Protein AF-A0A8H4K4C0-F1 (afdb_monomer)

Structure (mmCIF, N/CA/C/O backbone):
data_AF-A0A8H4K4C0-F1
#
_entry.id   AF-A0A8H4K4C0-F1
#
loop_
_atom_site.group_PDB
_atom_site.id
_atom_site.type_symbol
_atom_site.label_atom_id
_atom_site.label_alt_id
_atom_site.label_comp_id
_atom_site.label_asym_id
_atom_site.label_entity_id
_atom_site.label_seq_id
_atom_site.pdbx_PDB_ins_code
_atom_site.Cartn_x
_atom_site.Cartn_y
_atom_site.Cartn_z
_atom_site.occupancy
_atom_site.B_iso_or_equiv
_atom_site.auth_seq_id
_atom_site.auth_comp_id
_atom_site.auth_asym_id
_atom_site.auth_atom_id
_atom_site.pdbx_PDB_model_num
ATOM 1 N N . MET A 1 1 ? -7.171 25.932 26.095 1.00 30.19 1 MET A N 1
ATOM 2 C CA . MET A 1 1 ? -8.164 26.947 25.683 1.00 30.19 1 MET A CA 1
ATOM 3 C C . MET A 1 1 ? -9.144 26.246 24.760 1.00 30.19 1 MET A C 1
ATOM 5 O O . MET A 1 1 ? -8.648 25.592 23.853 1.00 30.19 1 MET A O 1
ATOM 9 N N . PRO A 1 2 ? -10.456 26.256 25.045 1.00 42.03 2 PRO A N 1
ATOM 10 C CA . PRO A 1 2 ? -11.453 25.575 24.226 1.00 42.03 2 PRO A CA 1
ATOM 11 C C . PRO A 1 2 ? -12.003 26.511 23.143 1.00 42.03 2 PRO A C 1
ATOM 13 O O . PRO A 1 2 ? -12.057 27.720 23.369 1.00 42.03 2 PRO A O 1
ATOM 16 N N . ASP A 1 3 ? -12.435 25.904 22.034 1.00 48.12 3 ASP A N 1
ATOM 17 C CA . ASP A 1 3 ? -13.086 26.512 20.863 1.00 48.12 3 ASP A CA 1
ATOM 18 C C . ASP A 1 3 ? -12.090 27.420 20.107 1.00 48.12 3 ASP A C 1
ATOM 20 O O . ASP A 1 3 ? -11.328 28.152 20.720 1.00 48.12 3 ASP A O 1
ATOM 24 N N . TRP A 1 4 ? -11.831 27.315 18.804 1.00 42.81 4 TRP A N 1
ATOM 25 C CA . TRP A 1 4 ? -12.721 27.481 17.664 1.00 42.81 4 TRP A CA 1
ATOM 26 C C . TRP A 1 4 ? -12.111 26.711 16.482 1.00 42.81 4 TRP A C 1
ATOM 28 O O . TRP A 1 4 ? -11.048 27.085 15.989 1.00 42.81 4 TRP A O 1
ATOM 38 N N . ILE A 1 5 ? -12.761 25.634 16.042 1.00 46.00 5 ILE A N 1
ATOM 39 C CA . ILE A 1 5 ? -12.537 25.071 14.706 1.00 46.00 5 ILE A CA 1
ATOM 40 C C . ILE A 1 5 ? -13.637 25.673 13.832 1.00 46.00 5 ILE A C 1
ATOM 42 O O . ILE A 1 5 ? -14.762 25.169 13.807 1.00 46.00 5 ILE A O 1
ATOM 46 N N . ASP A 1 6 ? -13.340 26.788 13.167 1.00 47.62 6 ASP A N 1
ATOM 47 C CA . ASP A 1 6 ? -14.294 27.413 12.252 1.00 47.62 6 ASP A CA 1
ATOM 48 C C . ASP A 1 6 ? -14.288 26.666 10.910 1.00 47.62 6 ASP A C 1
ATOM 50 O O . ASP A 1 6 ? -13.235 26.431 10.321 1.00 47.62 6 ASP A O 1
ATOM 54 N N . ASN A 1 7 ? -15.477 26.321 10.405 1.00 49.06 7 ASN A N 1
ATOM 55 C CA . ASN A 1 7 ? -15.706 25.661 9.110 1.00 49.06 7 ASN A CA 1
ATOM 56 C C . ASN A 1 7 ? -15.170 24.222 8.967 1.00 49.06 7 ASN A C 1
ATOM 58 O O . ASN A 1 7 ? -14.475 23.902 8.002 1.00 49.06 7 ASN A O 1
ATOM 62 N N . VAL A 1 8 ? -15.576 23.306 9.854 1.00 50.19 8 VAL A N 1
ATOM 63 C CA . VAL A 1 8 ? -15.616 21.885 9.464 1.00 50.19 8 VAL A CA 1
ATOM 64 C C . VAL A 1 8 ? -16.777 21.700 8.493 1.00 50.19 8 VAL A C 1
ATOM 66 O O . VAL A 1 8 ? -17.926 21.938 8.868 1.00 50.19 8 VAL A O 1
ATOM 69 N N . ASP A 1 9 ? -16.491 21.307 7.25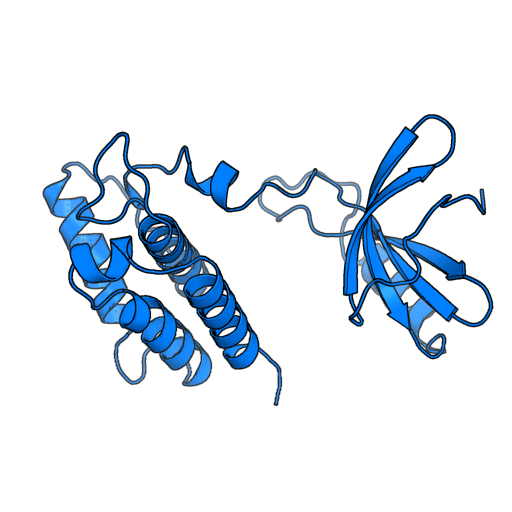1 1.00 48.94 9 ASP A N 1
ATOM 70 C CA . ASP A 1 9 ? -17.526 21.016 6.258 1.00 48.94 9 ASP A CA 1
ATOM 71 C C . ASP A 1 9 ? -18.458 19.922 6.813 1.00 48.94 9 ASP A C 1
ATOM 73 O O . ASP A 1 9 ? -18.053 18.790 7.082 1.00 48.94 9 ASP A O 1
ATOM 77 N N . SER A 1 10 ? -19.714 20.275 7.079 1.00 46.44 10 SER A N 1
ATOM 78 C CA . SER A 1 10 ? -20.674 19.408 7.775 1.00 46.44 10 SER A CA 1
ATOM 79 C C . SER A 1 10 ? -21.168 18.240 6.910 1.00 46.44 10 SER A C 1
ATOM 81 O O . SER A 1 10 ? -21.871 17.358 7.413 1.00 46.44 10 SER A O 1
ATOM 83 N N . ASN A 1 11 ? -20.759 18.213 5.636 1.00 44.94 11 ASN A N 1
ATOM 84 C CA . ASN A 1 11 ? -21.115 17.218 4.625 1.00 44.94 11 ASN A CA 1
ATOM 85 C C . ASN A 1 11 ? -20.047 16.136 4.391 1.00 44.94 11 ASN A C 1
ATOM 87 O O . ASN A 1 11 ? -20.128 15.398 3.411 1.00 44.94 11 ASN A O 1
ATOM 91 N N . LEU A 1 12 ? -19.043 16.020 5.261 1.00 49.06 12 LEU A N 1
ATOM 92 C CA . LEU A 1 12 ? -18.005 14.997 5.123 1.00 49.06 12 LEU A CA 1
ATOM 93 C C . LEU A 1 12 ? -18.587 13.596 5.380 1.00 49.06 12 LEU A C 1
ATOM 95 O O . LEU A 1 12 ? -18.878 13.220 6.516 1.00 49.06 12 LEU A O 1
ATOM 99 N N . GLU A 1 13 ? -18.790 12.829 4.307 1.00 42.34 13 GLU A N 1
ATOM 100 C CA . GLU A 1 13 ? -19.246 11.439 4.364 1.00 42.34 13 GLU A CA 1
ATOM 101 C C . GLU A 1 13 ? -18.132 10.524 4.910 1.00 42.34 13 GLU A C 1
ATOM 103 O O . GLU A 1 13 ? -17.083 10.365 4.288 1.00 42.34 13 GLU A O 1
ATOM 108 N N . GLY A 1 14 ? -18.372 9.890 6.064 1.00 51.03 14 GLY A N 1
ATOM 109 C CA . GLY A 1 14 ? -17.494 8.867 6.652 1.00 51.03 14 GLY A CA 1
ATOM 110 C C . GLY A 1 14 ? -17.158 9.106 8.133 1.00 51.03 14 GLY A C 1
ATOM 111 O O . GLY A 1 14 ? -17.283 10.226 8.626 1.00 51.03 14 GLY A O 1
ATOM 112 N N . PRO A 1 15 ? -16.738 8.065 8.881 1.00 59.59 15 PRO A N 1
ATOM 113 C CA . PRO A 1 15 ? -16.412 8.194 10.302 1.00 59.59 15 PRO A CA 1
ATOM 114 C C . PRO A 1 15 ? -15.098 8.946 10.553 1.00 59.59 15 PRO A C 1
ATOM 116 O O . PRO A 1 15 ? -14.900 9.430 11.658 1.00 59.59 15 PRO A O 1
ATOM 119 N N . ARG A 1 16 ? -14.206 9.052 9.556 1.00 66.44 16 ARG A N 1
ATOM 120 C CA . ARG A 1 16 ? -12.871 9.659 9.668 1.00 66.44 16 ARG A CA 1
ATOM 121 C C . ARG A 1 16 ? -12.560 10.535 8.459 1.00 66.44 16 ARG A C 1
ATOM 123 O O . ARG A 1 16 ? -12.811 10.111 7.334 1.00 66.44 16 ARG A O 1
ATOM 130 N N . TYR A 1 17 ? -11.967 11.706 8.673 1.00 68.50 17 TYR A N 1
ATOM 131 C CA . TYR A 1 17 ? -11.580 12.623 7.600 1.00 68.50 17 TYR A CA 1
ATOM 132 C C . TYR A 1 17 ? -10.348 13.460 7.957 1.00 68.50 17 TYR A C 1
ATOM 134 O O . TYR A 1 17 ? -10.201 13.897 9.096 1.00 68.50 17 TYR A O 1
ATOM 142 N N . ILE A 1 18 ? -9.470 13.694 6.977 1.00 70.19 18 ILE A N 1
ATOM 143 C CA . ILE A 1 18 ? -8.282 14.547 7.110 1.00 70.19 18 ILE A CA 1
ATOM 144 C C . ILE A 1 18 ? -8.624 15.941 6.605 1.00 70.19 18 ILE A C 1
ATOM 146 O O . ILE A 1 18 ? -9.065 16.080 5.468 1.00 70.19 18 ILE A O 1
ATOM 150 N N . ALA A 1 19 ? -8.353 16.974 7.397 1.00 66.81 19 ALA A N 1
ATOM 151 C CA . ALA A 1 19 ? -8.490 18.343 6.920 1.00 66.81 19 ALA A CA 1
ATOM 152 C C . ALA A 1 19 ? -7.589 19.336 7.622 1.00 66.81 19 ALA A C 1
ATOM 154 O O . ALA A 1 19 ? -6.939 19.036 8.624 1.00 66.81 19 ALA A O 1
ATOM 155 N N . THR A 1 20 ? -7.617 20.543 7.067 1.00 69.50 20 THR A N 1
ATOM 156 C CA . THR A 1 20 ? -7.007 21.729 7.636 1.00 69.50 20 THR A CA 1
ATOM 157 C C . THR A 1 20 ? -8.092 22.668 8.136 1.00 69.50 20 THR A C 1
ATOM 159 O O . THR A 1 20 ? -9.011 23.010 7.394 1.00 69.50 20 THR A O 1
ATOM 162 N N . TRP A 1 21 ? -7.960 23.112 9.378 1.00 69.44 21 TRP A N 1
ATOM 163 C CA . TRP A 1 21 ? -8.895 24.014 10.030 1.00 69.44 21 TRP A CA 1
ATOM 164 C C . TRP A 1 21 ? -8.163 25.232 10.590 1.00 69.44 21 TRP A C 1
ATOM 166 O O . TRP A 1 21 ? -7.045 25.096 11.098 1.00 69.44 21 TRP A O 1
ATOM 176 N N . PRO A 1 22 ? -8.763 26.426 10.531 1.00 61.44 22 PRO A N 1
ATOM 177 C CA . PRO A 1 22 ? -8.264 27.574 11.268 1.00 61.44 22 PRO A CA 1
ATOM 178 C C . PRO A 1 22 ? -8.476 27.370 12.777 1.00 61.44 22 PRO A C 1
ATOM 180 O O . PRO A 1 22 ? -9.528 26.911 13.211 1.00 61.44 22 PRO A O 1
ATOM 183 N N . SER A 1 23 ? -7.467 27.726 13.567 1.00 59.69 23 SER A N 1
ATOM 184 C CA . SER A 1 23 ? -7.485 27.782 15.029 1.00 59.69 23 SER A CA 1
ATOM 185 C C . SER A 1 23 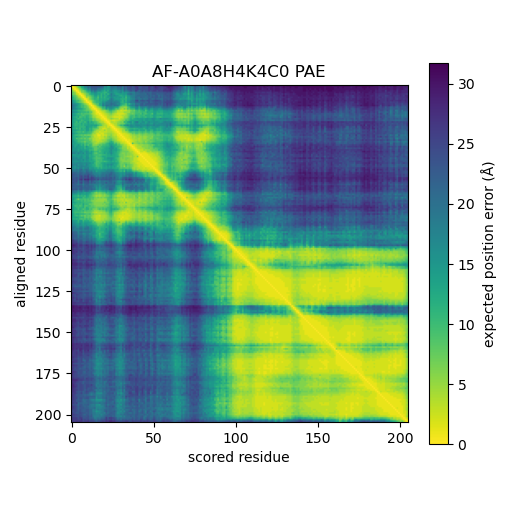? -6.776 29.068 15.464 1.00 59.69 23 SER A C 1
ATOM 187 O O . SER A 1 23 ? -5.546 29.116 15.586 1.00 59.69 23 SER A O 1
ATOM 189 N N . GLY A 1 24 ? -7.548 30.136 15.679 1.00 67.38 24 GLY A N 1
ATOM 190 C CA . GLY A 1 24 ? -7.008 31.482 15.898 1.00 67.38 24 GLY A CA 1
ATOM 191 C C . GLY A 1 24 ? -6.274 32.004 14.654 1.00 67.38 24 GLY A C 1
ATOM 192 O O . GLY A 1 24 ? -6.802 31.931 13.551 1.00 67.38 24 GLY A O 1
ATOM 193 N N . GLU A 1 25 ? -5.046 32.507 14.816 1.00 60.62 25 GLU A N 1
ATOM 194 C CA . GLU A 1 25 ? -4.200 32.971 13.696 1.00 60.62 25 GLU A CA 1
ATOM 195 C C . GLU A 1 25 ? -3.493 31.835 12.931 1.00 60.62 25 GLU A C 1
ATOM 197 O O . GLU A 1 25 ? -2.806 32.084 11.942 1.00 60.62 25 GLU A O 1
ATOM 202 N N . HIS A 1 26 ? -3.638 30.584 13.377 1.00 56.53 26 HIS A N 1
ATOM 203 C CA . HIS A 1 26 ? -2.920 29.442 12.816 1.00 56.53 26 HIS A CA 1
ATOM 204 C C . HIS A 1 26 ? -3.861 28.517 12.052 1.00 56.53 26 HIS A C 1
ATOM 206 O O . HIS A 1 26 ? -5.036 28.382 12.382 1.00 56.53 26 HIS A O 1
ATOM 212 N N . THR A 1 27 ? -3.329 27.831 11.045 1.00 63.16 27 THR A N 1
ATOM 213 C CA . THR A 1 27 ? -3.998 26.701 10.393 1.00 63.16 27 THR A CA 1
ATOM 214 C C . THR A 1 27 ? -3.429 25.398 10.933 1.00 63.16 27 THR A C 1
ATOM 216 O O . THR A 1 27 ? -2.218 25.226 11.066 1.00 63.16 27 THR A O 1
ATOM 219 N N . PHE A 1 28 ? -4.322 24.480 11.269 1.00 64.69 28 PHE A N 1
ATOM 220 C CA . PHE A 1 28 ? -4.016 23.179 11.832 1.00 64.69 28 PHE A CA 1
ATOM 221 C C . PHE A 1 28 ? -4.473 22.100 10.864 1.00 64.69 28 PHE A C 1
ATOM 223 O O . PHE A 1 28 ? -5.641 22.091 10.495 1.00 64.69 28 PHE A O 1
ATOM 230 N N . SER A 1 29 ? -3.595 21.168 10.500 1.00 68.56 29 SER A N 1
ATOM 231 C CA . SER A 1 29 ? -3.991 19.952 9.785 1.00 68.56 29 SER A CA 1
ATOM 232 C C . SER A 1 29 ? -4.116 18.791 10.766 1.00 68.56 29 SER A C 1
ATOM 234 O O . SER A 1 29 ? -3.264 18.625 11.643 1.00 68.56 29 SER A O 1
ATOM 236 N N . GLY A 1 30 ? -5.145 17.966 10.601 1.00 73.44 30 GLY A N 1
ATOM 237 C CA . GLY A 1 30 ? -5.388 16.816 11.466 1.00 73.44 30 GLY A CA 1
ATOM 238 C C . GLY A 1 30 ? -6.409 15.833 10.913 1.00 73.44 30 GLY A C 1
ATOM 239 O O . GLY A 1 30 ? -7.031 16.075 9.878 1.00 73.44 30 GLY A O 1
ATOM 240 N N . LEU A 1 31 ? -6.585 14.724 11.629 1.00 77.12 31 LEU A N 1
ATOM 241 C CA . LEU A 1 31 ? -7.655 13.759 11.393 1.00 77.12 31 LEU A CA 1
ATOM 242 C C . LEU A 1 31 ? -8.799 14.038 12.374 1.00 77.12 31 LEU A C 1
ATOM 244 O O . LEU A 1 31 ? -8.569 14.135 13.577 1.00 77.12 31 LEU A O 1
ATOM 248 N N . ILE A 1 32 ? -10.025 14.134 11.870 1.00 75.25 32 ILE A N 1
ATOM 249 C CA . ILE A 1 32 ? -11.249 14.143 12.671 1.00 75.25 32 ILE A CA 1
ATOM 250 C C . ILE A 1 32 ? -11.922 12.780 12.559 1.00 75.25 32 ILE A C 1
ATOM 252 O O . ILE A 1 32 ? -12.179 12.309 11.454 1.00 75.25 32 ILE A O 1
ATOM 256 N N . GLU A 1 33 ? -12.239 12.174 13.700 1.00 77.00 33 GLU A N 1
ATOM 257 C CA . GLU A 1 33 ? -13.058 10.967 13.800 1.00 77.00 33 GLU A CA 1
ATOM 258 C C . GLU A 1 33 ? -14.372 11.277 14.521 1.00 77.00 33 GLU A C 1
ATOM 260 O O . GLU A 1 33 ? -14.381 11.607 15.707 1.00 77.00 33 GLU A O 1
ATOM 265 N N . TRP A 1 34 ? -15.492 11.187 13.805 1.00 77.94 34 TRP A N 1
ATOM 266 C CA . TRP A 1 34 ? -16.820 11.441 14.356 1.00 77.94 34 TRP A CA 1
ATOM 267 C C . TRP A 1 34 ? -17.313 10.254 15.178 1.00 77.94 34 TRP A C 1
ATOM 269 O O . TRP A 1 34 ? -17.281 9.107 14.738 1.00 77.94 34 TRP A O 1
ATOM 279 N N . MET A 1 35 ? -17.859 10.550 16.352 1.00 69.69 35 MET A N 1
ATOM 280 C CA . MET A 1 35 ? -18.411 9.576 17.282 1.00 69.69 35 MET A CA 1
ATOM 281 C C . MET A 1 35 ? -19.897 9.831 17.539 1.00 69.69 35 MET A C 1
ATOM 283 O O . MET A 1 35 ? -20.362 10.972 17.597 1.00 69.69 35 MET A O 1
ATOM 287 N N . THR A 1 36 ? -20.644 8.748 17.757 1.00 69.88 36 THR A N 1
ATOM 288 C CA . THR A 1 36 ? -22.062 8.800 18.148 1.00 69.88 36 THR A CA 1
ATOM 289 C C . THR A 1 36 ? -22.253 9.076 19.640 1.00 69.88 36 THR A C 1
ATOM 291 O O . THR A 1 36 ? -23.258 9.667 20.024 1.00 69.88 36 THR A O 1
ATOM 294 N N . ALA A 1 37 ? -21.296 8.669 20.478 1.00 71.44 37 ALA A N 1
ATOM 295 C CA . ALA A 1 37 ? -21.277 8.905 21.918 1.00 71.44 37 ALA A CA 1
ATOM 296 C C . ALA A 1 37 ? -19.833 8.894 22.442 1.00 71.44 37 ALA A C 1
ATOM 298 O O . ALA A 1 37 ? -18.961 8.246 21.863 1.00 71.44 37 ALA A O 1
ATOM 299 N N . ARG A 1 38 ? -19.578 9.591 23.554 1.00 70.69 38 ARG A N 1
ATOM 300 C CA . ARG A 1 38 ? -18.275 9.562 24.232 1.00 70.69 38 ARG A CA 1
ATOM 301 C C . ARG A 1 38 ? -18.149 8.256 25.028 1.00 70.69 38 ARG A C 1
ATOM 303 O O . ARG A 1 38 ? -18.975 8.043 25.915 1.00 70.69 38 ARG A O 1
ATOM 310 N N . PRO A 1 39 ? -17.146 7.399 24.770 1.00 69.56 39 PRO A N 1
ATOM 311 C CA . PRO A 1 39 ? -16.965 6.190 25.564 1.00 69.56 39 PRO A CA 1
ATOM 312 C C . PRO A 1 39 ? -16.509 6.547 26.984 1.00 69.56 39 PRO A C 1
ATOM 314 O O . PRO A 1 39 ? -15.573 7.328 27.159 1.00 69.56 39 PRO A O 1
ATOM 317 N N . GLU A 1 40 ? -17.146 5.959 27.997 1.00 73.44 40 GLU A N 1
ATOM 318 C CA . GLU A 1 40 ? -16.874 6.248 29.417 1.00 73.44 40 GLU A CA 1
ATOM 319 C C . GLU A 1 40 ? -15.428 5.925 29.828 1.00 73.44 40 GLU A C 1
ATOM 321 O O . GLU A 1 40 ? -14.856 6.584 30.694 1.00 73.44 40 GLU A O 1
ATOM 326 N N . THR A 1 41 ? -14.806 4.944 29.172 1.00 71.94 41 THR A N 1
ATOM 327 C CA . THR A 1 41 ? -13.429 4.502 29.439 1.00 71.94 41 THR A CA 1
ATOM 328 C C . THR A 1 41 ? -12.376 5.243 28.619 1.00 71.94 41 THR A C 1
ATOM 330 O O . THR A 1 41 ? -11.180 5.068 28.859 1.00 71.94 41 THR A O 1
ATOM 333 N N . LEU A 1 42 ? -12.781 6.079 27.656 1.00 69.56 42 LEU A N 1
ATOM 334 C CA . LEU A 1 42 ? -11.852 6.639 26.678 1.00 69.56 42 LEU A CA 1
ATOM 335 C C . LEU A 1 42 ? -10.815 7.561 27.323 1.00 69.56 42 LEU A C 1
ATOM 337 O O . LEU A 1 42 ? -9.651 7.494 26.957 1.00 69.56 42 LEU A O 1
ATOM 341 N N . GLU A 1 43 ? -11.194 8.347 28.331 1.00 69.19 43 GLU A N 1
ATOM 342 C CA . GLU A 1 43 ? -10.252 9.201 29.074 1.00 69.19 43 GLU A CA 1
ATOM 343 C C . GLU A 1 43 ? -9.142 8.398 29.759 1.00 69.19 43 GLU A C 1
ATOM 345 O O . GLU A 1 43 ? -7.979 8.793 29.744 1.00 69.19 43 GLU A O 1
ATOM 350 N N . GLN A 1 44 ? -9.484 7.237 30.321 1.00 70.06 44 GLN A N 1
ATOM 351 C CA . GLN A 1 44 ? -8.516 6.361 30.983 1.00 70.06 44 GLN A CA 1
ATOM 352 C C . GLN A 1 44 ? -7.580 5.714 29.959 1.00 70.06 44 GLN A C 1
ATOM 354 O O . GLN A 1 44 ? -6.371 5.645 30.179 1.00 70.06 44 GLN A O 1
ATOM 359 N N . CYS A 1 45 ? -8.121 5.294 28.811 1.00 63.94 45 CYS A N 1
ATOM 360 C CA . CYS A 1 45 ? -7.320 4.796 27.697 1.00 63.94 45 CYS A CA 1
ATOM 361 C C . CYS A 1 45 ? -6.393 5.884 27.138 1.00 63.94 45 CYS A C 1
ATOM 363 O O . CYS A 1 45 ? -5.217 5.616 26.923 1.00 63.94 45 CYS A O 1
ATOM 365 N N . LEU A 1 46 ? -6.882 7.113 26.950 1.00 66.06 46 LEU A N 1
ATOM 366 C CA . LEU A 1 46 ? -6.096 8.239 26.440 1.00 66.06 46 LEU A CA 1
ATOM 367 C C . LEU A 1 46 ? -4.987 8.656 27.408 1.00 66.06 46 LEU A C 1
ATOM 369 O O . LEU A 1 46 ? -3.873 8.921 26.964 1.00 66.06 46 LEU A O 1
ATOM 373 N N . ALA A 1 47 ? -5.256 8.669 28.716 1.00 66.75 47 ALA A N 1
ATOM 374 C CA . ALA A 1 47 ? -4.234 8.916 29.730 1.00 66.75 47 ALA A CA 1
ATOM 375 C C . ALA A 1 47 ? -3.128 7.850 29.677 1.00 66.75 47 ALA A C 1
ATOM 377 O O . ALA A 1 47 ? -1.950 8.194 29.628 1.00 66.75 47 ALA A O 1
ATOM 378 N N . ALA A 1 48 ? -3.503 6.570 29.582 1.00 66.38 48 ALA A N 1
ATOM 379 C CA . ALA A 1 48 ? -2.547 5.471 29.450 1.00 66.38 48 ALA A CA 1
ATOM 380 C C . ALA A 1 48 ? -1.761 5.520 28.127 1.00 66.38 48 ALA A C 1
ATOM 382 O O . ALA A 1 48 ? -0.586 5.164 28.095 1.00 66.38 48 ALA A O 1
ATOM 383 N N . VAL A 1 49 ? -2.389 5.956 27.031 1.00 62.09 49 VAL A N 1
ATOM 384 C CA . VAL A 1 49 ? -1.723 6.140 25.733 1.00 62.09 49 VAL A CA 1
ATOM 385 C C . VAL A 1 49 ? -0.728 7.298 25.797 1.00 62.09 49 VAL A C 1
ATOM 387 O O . VAL A 1 49 ? 0.403 7.121 25.364 1.00 62.09 49 VAL A O 1
ATOM 390 N N . ARG A 1 50 ? -1.100 8.442 26.385 1.00 61.22 50 ARG A N 1
ATOM 391 C CA . ARG A 1 50 ? -0.206 9.602 26.569 1.00 61.22 50 ARG A CA 1
ATOM 392 C C . ARG A 1 50 ? 0.981 9.301 27.484 1.00 61.22 50 ARG A C 1
ATOM 394 O O . ARG A 1 50 ? 2.057 9.836 27.270 1.00 61.22 50 ARG A O 1
ATOM 401 N N . GLU A 1 51 ? 0.796 8.449 28.490 1.00 60.62 51 GLU A N 1
ATOM 402 C CA . GLU A 1 51 ? 1.881 8.005 29.377 1.00 60.62 51 GLU A CA 1
ATOM 403 C C . GLU A 1 51 ? 2.862 7.056 28.667 1.00 60.62 51 GLU A C 1
ATOM 405 O O . GLU A 1 51 ? 4.054 7.052 28.969 1.00 60.62 51 GLU A O 1
ATOM 410 N N . ARG A 1 52 ? 2.370 6.232 27.732 1.00 58.78 52 ARG A N 1
ATOM 411 C CA . ARG A 1 52 ? 3.154 5.157 27.097 1.00 58.78 52 ARG A CA 1
ATOM 412 C C . ARG A 1 52 ? 3.746 5.520 25.742 1.00 58.78 52 ARG A C 1
ATOM 414 O O . ARG A 1 52 ? 4.751 4.923 25.367 1.00 58.78 52 ARG A O 1
ATOM 421 N N . LEU A 1 53 ? 3.119 6.431 25.003 1.00 54.84 53 LEU A N 1
ATOM 422 C CA . LEU A 1 53 ? 3.615 6.920 23.721 1.00 54.84 53 LEU A CA 1
ATOM 423 C C . LEU A 1 53 ? 4.269 8.289 23.942 1.00 54.84 53 LEU A C 1
ATOM 425 O O . LEU A 1 53 ? 3.554 9.244 24.254 1.00 54.84 53 LEU A O 1
ATOM 429 N N . PRO A 1 54 ? 5.601 8.407 23.803 1.00 52.03 54 PRO A N 1
ATOM 430 C CA . PRO A 1 54 ? 6.283 9.682 23.957 1.00 52.03 54 PRO A CA 1
ATOM 431 C C . PRO A 1 54 ? 5.817 10.642 22.858 1.00 52.03 54 PRO A C 1
ATOM 433 O O . PRO A 1 54 ? 6.125 10.467 21.685 1.00 52.03 54 PRO A O 1
ATOM 436 N N . THR A 1 55 ? 5.052 11.667 23.233 1.00 52.91 55 THR A N 1
ATOM 437 C CA . THR A 1 55 ? 4.590 12.704 22.296 1.00 52.91 55 THR A CA 1
ATOM 438 C C . THR A 1 55 ? 5.608 13.827 22.091 1.00 52.91 55 THR A C 1
ATOM 440 O O . THR A 1 55 ? 5.460 14.590 21.141 1.00 52.91 55 THR A O 1
ATOM 443 N N . ASP A 1 56 ? 6.630 13.919 22.954 1.00 52.81 56 ASP A N 1
ATOM 444 C CA . ASP A 1 56 ? 7.597 15.031 22.999 1.00 52.81 56 ASP A CA 1
ATOM 445 C C . ASP A 1 56 ? 9.068 14.620 22.778 1.00 52.81 56 ASP A C 1
ATOM 447 O O . ASP A 1 56 ? 9.920 15.487 22.577 1.00 52.81 56 ASP A O 1
ATOM 451 N N . GLU A 1 57 ? 9.406 13.323 22.780 1.00 49.50 57 GLU A N 1
ATOM 452 C CA . GLU A 1 57 ? 10.801 12.883 22.637 1.00 49.50 57 GLU A CA 1
ATOM 453 C C . GLU A 1 57 ? 11.096 12.358 21.228 1.00 49.50 57 GLU A C 1
ATOM 455 O O . GLU A 1 57 ? 10.618 11.309 20.803 1.00 49.50 57 GLU A O 1
ATOM 460 N N . ASN A 1 58 ? 11.919 13.124 20.506 1.00 48.44 58 ASN A N 1
ATOM 461 C CA . ASN A 1 58 ? 12.467 12.819 19.186 1.00 48.44 58 ASN A CA 1
ATOM 462 C C . ASN A 1 58 ? 13.242 11.491 19.170 1.00 48.44 58 ASN A C 1
ATOM 464 O O . ASN A 1 58 ? 14.469 11.489 19.286 1.00 48.44 58 ASN A O 1
ATOM 468 N N . ARG A 1 59 ? 12.552 10.373 18.953 1.00 46.31 59 ARG A N 1
ATOM 469 C CA . ARG A 1 59 ? 13.177 9.155 18.435 1.00 46.31 59 ARG A CA 1
ATOM 470 C C . ARG A 1 59 ? 13.055 9.151 16.914 1.00 46.31 59 ARG A C 1
ATOM 472 O O . ARG A 1 59 ? 11.944 9.004 16.411 1.00 46.31 59 ARG A O 1
ATOM 479 N N . PRO A 1 60 ? 14.148 9.375 16.166 1.00 48.31 60 PRO A N 1
ATOM 480 C CA . PRO A 1 60 ? 14.102 9.460 14.705 1.00 48.31 60 PRO A CA 1
ATOM 481 C C . PRO A 1 60 ? 13.646 8.156 14.027 1.00 48.31 60 PRO A C 1
ATOM 483 O O . PRO A 1 60 ? 13.231 8.183 12.874 1.00 48.31 60 PRO A O 1
ATOM 486 N N . GLU A 1 61 ? 13.710 7.028 14.734 1.00 41.41 61 GLU A N 1
ATOM 487 C CA . GLU A 1 61 ? 13.276 5.707 14.278 1.00 41.41 61 GLU A CA 1
ATOM 488 C C . GLU A 1 61 ? 11.776 5.409 14.455 1.00 41.41 61 GLU A C 1
ATOM 490 O O . GLU A 1 61 ? 11.276 4.457 13.854 1.00 41.41 61 GLU A O 1
ATOM 495 N N . GLU A 1 62 ? 11.042 6.190 15.253 1.00 43.16 62 GLU A N 1
ATOM 496 C CA . GLU A 1 62 ? 9.601 6.006 15.443 1.00 43.16 62 GLU A CA 1
ATOM 497 C C . GLU A 1 62 ? 8.840 6.925 14.476 1.00 43.16 62 GLU A C 1
ATOM 499 O O . GLU A 1 62 ? 9.054 8.138 14.438 1.00 43.16 62 GLU A O 1
ATOM 504 N N . ALA A 1 63 ? 7.951 6.350 13.657 1.00 47.81 63 ALA A N 1
ATOM 505 C CA . ALA A 1 63 ? 7.097 7.135 12.772 1.00 47.81 63 ALA A CA 1
ATOM 506 C C . ALA A 1 63 ? 6.303 8.139 13.620 1.00 47.81 63 ALA A C 1
ATOM 508 O O . ALA A 1 63 ? 5.554 7.741 14.510 1.00 47.81 63 ALA A O 1
ATOM 509 N N . ARG A 1 64 ? 6.465 9.439 13.355 1.00 55.00 64 ARG A N 1
ATOM 510 C CA . ARG A 1 64 ? 5.711 10.500 14.030 1.00 55.00 64 ARG A CA 1
ATOM 511 C C . ARG A 1 64 ? 4.233 10.372 13.658 1.00 55.00 64 ARG A C 1
ATOM 513 O O . ARG A 1 64 ? 3.797 10.837 12.608 1.00 55.00 64 ARG A O 1
ATOM 520 N N . THR A 1 65 ? 3.469 9.664 14.484 1.00 60.06 65 THR A N 1
ATOM 521 C CA . THR A 1 65 ? 2.059 9.364 14.223 1.00 60.06 65 THR A CA 1
ATOM 522 C C . THR A 1 65 ? 1.143 10.551 14.531 1.00 60.06 65 THR A C 1
ATOM 524 O O . THR A 1 65 ? 1.545 11.580 15.073 1.00 60.06 65 THR A O 1
ATOM 527 N N . LEU A 1 66 ? -0.138 10.374 14.206 1.00 62.94 66 LEU A N 1
ATOM 528 C CA . LEU A 1 66 ? -1.241 11.173 14.728 1.00 62.94 66 LEU A CA 1
ATOM 529 C C . LEU A 1 66 ? -1.236 11.162 16.267 1.00 62.94 66 LEU A C 1
ATOM 531 O O . LEU A 1 66 ? -1.242 10.094 16.879 1.00 62.94 66 LEU A O 1
ATOM 535 N N . VAL A 1 67 ? -1.262 12.339 16.890 1.00 68.31 67 VAL A N 1
ATOM 536 C CA . VAL A 1 67 ? -1.376 12.505 18.347 1.00 68.31 67 VAL A CA 1
ATOM 537 C C . VAL A 1 67 ? -2.785 12.953 18.686 1.00 68.31 67 VAL A C 1
ATOM 539 O O . VAL A 1 67 ? -3.305 13.878 18.069 1.00 68.31 67 VAL A O 1
ATOM 542 N N . PHE A 1 68 ? -3.410 12.323 19.682 1.00 68.56 68 PHE A N 1
ATOM 543 C CA . PHE A 1 68 ? -4.701 12.793 20.175 1.00 68.56 68 PHE A CA 1
ATOM 544 C C . PHE A 1 68 ? -4.561 14.187 20.799 1.00 68.56 68 PHE A C 1
ATOM 546 O O . PHE A 1 68 ? -3.888 14.363 21.822 1.00 68.56 68 PHE A O 1
ATOM 553 N N . ASP A 1 69 ? -5.241 15.155 20.198 1.00 70.38 69 ASP A N 1
ATOM 554 C CA . ASP A 1 69 ? -5.209 16.545 20.622 1.00 70.38 69 ASP A CA 1
ATOM 555 C C . ASP A 1 69 ? -6.346 16.816 21.615 1.00 70.38 69 ASP A C 1
ATOM 557 O O . ASP A 1 69 ? -6.115 16.943 22.824 1.00 70.38 69 ASP A O 1
ATOM 561 N N . HIS A 1 70 ? -7.592 16.813 21.130 1.00 69.88 70 HIS A N 1
ATOM 562 C CA . HIS A 1 70 ? -8.768 17.129 21.937 1.00 69.88 70 HIS A CA 1
ATOM 563 C C . HIS A 1 70 ? -10.073 16.535 21.376 1.00 69.88 70 HIS A C 1
ATOM 565 O O . HIS A 1 70 ? -10.122 15.996 20.269 1.00 69.88 70 HIS A O 1
ATOM 571 N N . PHE A 1 71 ? -11.149 1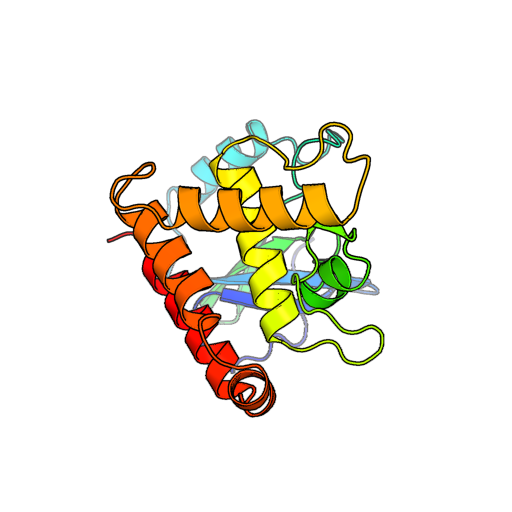6.646 22.164 1.00 73.44 71 PHE A N 1
ATOM 572 C CA . PHE A 1 71 ? -12.515 16.407 21.696 1.00 73.44 71 PHE A CA 1
ATOM 573 C C . PHE A 1 71 ? -13.104 17.688 21.120 1.00 73.44 71 PHE A C 1
ATOM 575 O O . PHE A 1 71 ? -13.087 18.724 21.783 1.00 73.44 71 PHE A O 1
ATOM 582 N N . PHE A 1 72 ? -13.694 17.586 19.937 1.00 72.88 72 PHE A N 1
ATOM 583 C CA . PHE A 1 72 ? -14.437 18.661 19.300 1.00 72.88 72 PHE A CA 1
ATOM 584 C C . PHE A 1 72 ? -15.936 18.374 19.369 1.00 72.88 72 PHE A C 1
ATOM 586 O O . PHE A 1 72 ? -16.382 17.291 18.999 1.00 72.88 72 PHE A O 1
ATOM 593 N N . ASN A 1 73 ? -16.727 19.334 19.844 1.00 72.88 73 ASN A N 1
ATOM 594 C CA . ASN A 1 73 ? -18.183 19.212 19.869 1.00 72.88 73 ASN A CA 1
ATOM 595 C C . ASN A 1 73 ? -18.778 20.057 18.742 1.00 72.88 73 ASN A C 1
ATOM 597 O O . ASN A 1 73 ? -18.553 21.263 18.687 1.00 72.88 73 ASN A O 1
ATOM 601 N N . TYR A 1 74 ? -19.580 19.437 17.878 1.00 70.06 74 TYR A N 1
ATOM 602 C CA . TYR A 1 74 ? -20.311 20.119 16.813 1.00 70.06 74 TYR A CA 1
ATOM 603 C C . TYR A 1 74 ? -21.803 19.805 16.928 1.00 70.06 74 TYR A C 1
ATOM 605 O O . TYR A 1 74 ? -22.297 18.778 16.448 1.00 70.06 74 TYR A O 1
ATOM 613 N N . GLY A 1 75 ? -22.532 20.680 17.623 1.00 73.12 75 GLY A N 1
ATOM 614 C CA . GLY A 1 75 ? -23.932 20.440 17.970 1.00 73.12 7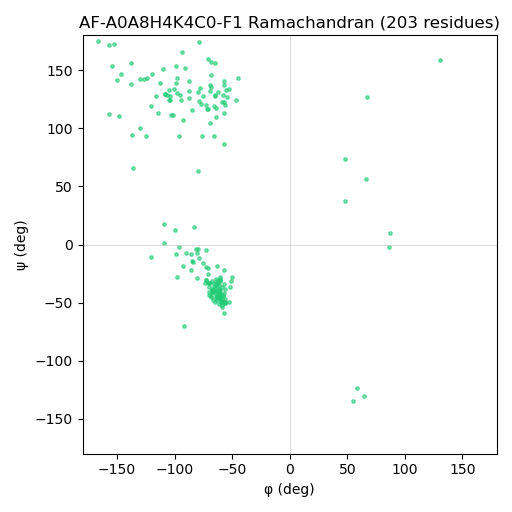5 GLY A CA 1
ATOM 615 C C . GLY A 1 75 ? -24.088 19.144 18.786 1.00 73.12 75 GLY A C 1
ATOM 616 O O . GLY A 1 75 ? -23.451 19.023 19.830 1.00 73.12 75 GLY A O 1
ATOM 617 N N . PRO A 1 76 ? -24.911 18.168 18.347 1.00 70.44 76 PRO A N 1
ATOM 618 C CA . PRO A 1 76 ? -25.081 16.893 19.049 1.00 70.44 76 PRO A CA 1
ATOM 619 C C . PRO A 1 76 ? -23.968 15.870 18.761 1.00 70.44 76 PRO A C 1
ATOM 621 O O . PRO A 1 76 ? -24.007 14.772 19.311 1.00 70.44 76 PRO A O 1
ATOM 624 N N . ARG A 1 77 ? -23.018 16.175 17.865 1.00 69.94 77 ARG A N 1
ATOM 625 C CA . ARG A 1 77 ? -21.940 15.257 17.476 1.00 69.94 77 ARG A CA 1
ATOM 626 C C . ARG A 1 77 ? -20.666 15.562 18.250 1.00 69.94 77 ARG A C 1
ATOM 628 O O . ARG A 1 77 ? -20.326 16.723 18.466 1.00 69.94 77 ARG A O 1
ATOM 635 N N . ILE A 1 78 ? -19.943 14.505 18.600 1.00 74.31 78 ILE A N 1
ATOM 636 C CA . ILE A 1 78 ? -18.630 14.578 19.238 1.00 74.31 78 ILE A CA 1
ATOM 637 C C . ILE A 1 78 ? -17.614 14.042 18.235 1.00 74.31 78 ILE A C 1
ATOM 639 O O . ILE A 1 78 ? -17.873 13.048 17.564 1.00 74.31 78 ILE A O 1
ATOM 643 N N . ALA A 1 79 ? -16.465 14.685 18.135 1.00 75.44 79 ALA A N 1
ATOM 644 C CA . ALA A 1 79 ? -15.351 14.273 17.305 1.00 75.44 79 ALA A CA 1
ATOM 645 C C . ALA A 1 79 ? -14.087 14.113 18.148 1.00 75.44 79 ALA A C 1
ATOM 647 O O . ALA A 1 79 ? -13.835 14.893 19.066 1.00 75.44 79 ALA A O 1
ATOM 648 N N . LEU A 1 80 ? -13.276 13.117 17.807 1.00 75.12 80 LEU A N 1
ATOM 649 C CA . LEU A 1 80 ? -11.882 13.022 18.216 1.00 75.12 80 LEU A CA 1
ATOM 650 C C . LEU A 1 80 ? -11.032 13.764 17.195 1.00 75.12 80 LEU A C 1
ATOM 652 O O . LEU A 1 80 ? -11.119 13.480 16.001 1.00 75.12 80 LEU A O 1
ATOM 656 N N . VAL A 1 81 ? -10.210 14.698 17.664 1.00 74.00 81 VAL A N 1
ATOM 657 C CA . VAL A 1 81 ? -9.260 15.419 16.821 1.00 74.00 81 VAL A CA 1
ATOM 658 C C . VAL A 1 81 ? -7.866 14.883 17.090 1.00 74.00 81 VAL A C 1
ATOM 660 O O . VAL A 1 81 ? -7.379 14.889 18.224 1.00 74.00 81 VAL A O 1
ATOM 663 N N . TYR A 1 82 ? -7.209 14.449 16.025 1.00 74.25 82 TYR A N 1
ATOM 664 C CA . TYR A 1 82 ? -5.817 14.052 16.043 1.00 74.25 82 TYR A CA 1
ATOM 665 C C . TYR A 1 82 ? -4.972 15.088 15.309 1.00 74.25 82 TYR A C 1
ATOM 667 O O . TYR A 1 82 ? -5.264 15.450 14.168 1.00 74.25 82 TYR A O 1
ATOM 675 N N . LYS A 1 83 ? -3.901 15.537 15.956 1.00 72.12 83 LYS A N 1
ATOM 676 C CA . LYS A 1 83 ? -2.892 16.425 15.394 1.00 72.12 83 LYS A CA 1
ATOM 677 C C . LYS A 1 83 ? -1.812 15.630 14.681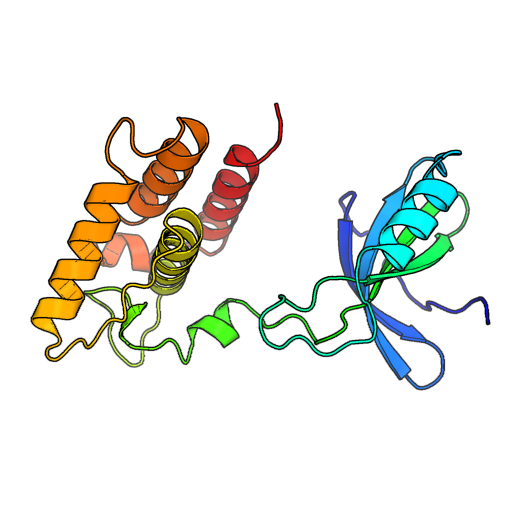 1.00 72.12 83 LYS A C 1
ATOM 679 O O . LYS A 1 83 ? -1.329 14.620 15.185 1.00 72.12 83 LYS A O 1
ATOM 684 N N . TYR A 1 84 ? -1.368 16.156 13.552 1.00 67.62 84 TYR A N 1
ATOM 685 C CA . TYR A 1 84 ? -0.119 15.741 12.936 1.00 67.62 84 TYR A CA 1
ATOM 686 C C . TYR A 1 84 ? 1.080 16.393 13.637 1.00 67.62 84 TYR A C 1
ATOM 688 O O . TYR A 1 84 ? 1.159 17.620 13.716 1.00 67.62 84 TYR A O 1
ATOM 696 N N . VAL A 1 85 ? 2.025 15.586 14.128 1.00 63.12 85 VAL A N 1
ATOM 697 C CA . VAL A 1 85 ? 3.322 16.094 14.622 1.00 63.12 85 VAL A CA 1
ATOM 698 C C . VAL A 1 85 ? 4.183 16.590 13.451 1.00 63.12 85 VAL A C 1
ATOM 700 O O . VAL A 1 85 ? 4.887 17.587 13.578 1.00 63.12 85 VAL A O 1
ATOM 703 N N . GLU A 1 86 ? 4.059 15.952 12.286 1.00 60.72 86 GLU A N 1
ATOM 704 C CA . GLU A 1 86 ? 4.593 16.399 10.994 1.00 60.72 86 GLU A CA 1
ATOM 705 C C . GLU A 1 86 ? 3.492 16.354 9.941 1.00 60.72 86 GLU A C 1
ATOM 707 O O . GLU A 1 86 ? 2.681 15.429 9.962 1.00 60.72 86 GLU A O 1
ATOM 712 N N . GLN A 1 87 ? 3.454 17.328 9.020 1.00 58.56 87 GLN A N 1
ATOM 713 C CA . GLN A 1 87 ? 2.449 17.320 7.953 1.00 58.56 87 GLN A CA 1
ATOM 714 C C . GLN A 1 87 ? 2.473 15.975 7.212 1.00 58.56 87 GLN A C 1
ATOM 716 O O . GLN A 1 87 ? 3.557 15.500 6.868 1.00 58.56 87 GLN A O 1
ATOM 721 N N . PRO A 1 88 ? 1.299 15.362 6.969 1.00 54.00 88 PRO A N 1
ATOM 722 C CA . PRO A 1 88 ? 1.235 14.109 6.244 1.00 54.00 88 PRO A CA 1
ATOM 723 C C . PRO A 1 88 ? 1.853 14.330 4.868 1.00 54.00 88 PRO A C 1
ATOM 725 O O . PRO A 1 88 ? 1.437 15.216 4.122 1.00 54.00 88 PRO A O 1
ATOM 728 N N . ILE A 1 89 ? 2.876 13.544 4.560 1.00 52.53 89 ILE A N 1
ATOM 729 C CA . ILE A 1 89 ? 3.508 13.577 3.249 1.00 52.53 89 ILE A CA 1
ATOM 730 C C . ILE A 1 89 ? 2.553 12.865 2.295 1.00 52.53 89 ILE A C 1
ATOM 732 O O . ILE A 1 89 ? 2.120 11.743 2.575 1.00 52.53 89 ILE A O 1
ATOM 736 N N . ASP A 1 90 ? 2.202 13.515 1.185 1.00 53.12 90 ASP A N 1
ATOM 737 C CA . ASP A 1 90 ? 1.456 12.839 0.129 1.00 53.12 90 ASP A CA 1
ATOM 738 C C . ASP A 1 90 ? 2.282 11.632 -0.326 1.00 53.12 90 ASP A C 1
ATOM 740 O O . ASP A 1 90 ? 3.472 11.751 -0.619 1.00 53.12 90 ASP A O 1
ATOM 744 N N . LEU A 1 91 ? 1.670 10.450 -0.364 1.00 48.00 91 LEU A N 1
ATOM 745 C CA . LEU A 1 91 ? 2.364 9.234 -0.768 1.00 48.00 91 LEU A CA 1
ATOM 746 C C . LEU A 1 91 ? 2.974 9.386 -2.174 1.00 48.00 91 LEU A C 1
ATOM 748 O O . LEU A 1 91 ? 4.068 8.888 -2.418 1.00 48.00 91 LEU A O 1
ATOM 752 N N . ARG A 1 92 ? 2.327 10.125 -3.085 1.00 48.53 92 ARG A N 1
ATOM 753 C CA . ARG A 1 92 ? 2.904 10.513 -4.378 1.00 48.53 92 ARG A CA 1
ATOM 754 C C . ARG A 1 92 ? 4.160 11.354 -4.182 1.00 48.53 92 ARG A C 1
ATOM 756 O O . ARG A 1 92 ? 5.149 11.062 -4.840 1.00 48.53 92 ARG A O 1
ATOM 763 N N . ASP A 1 93 ? 4.164 12.348 -3.304 1.00 50.69 93 ASP A N 1
ATOM 764 C CA . ASP A 1 93 ? 5.321 13.229 -3.087 1.00 50.69 93 ASP A CA 1
ATOM 765 C C . ASP A 1 93 ? 6.466 12.526 -2.345 1.00 50.69 93 ASP A C 1
ATOM 767 O O . ASP A 1 93 ? 7.628 12.810 -2.616 1.00 50.69 93 ASP A O 1
ATOM 771 N N . ALA A 1 94 ? 6.164 11.554 -1.480 1.00 53.16 94 ALA A N 1
ATOM 772 C CA . ALA A 1 94 ? 7.155 10.671 -0.864 1.00 53.16 94 ALA A CA 1
ATOM 773 C C . ALA A 1 94 ? 7.768 9.687 -1.877 1.00 53.16 94 ALA A C 1
ATOM 775 O O . ALA A 1 94 ? 8.956 9.374 -1.807 1.00 53.16 94 ALA A O 1
ATOM 776 N N . ILE A 1 95 ? 6.962 9.202 -2.829 1.00 47.44 95 ILE A N 1
ATOM 777 C CA . ILE A 1 95 ? 7.384 8.243 -3.862 1.00 47.44 95 ILE A CA 1
ATOM 778 C C . ILE A 1 95 ? 7.998 8.946 -5.087 1.00 47.44 95 ILE A C 1
ATOM 780 O O . ILE A 1 95 ? 8.778 8.344 -5.816 1.00 47.44 95 ILE A O 1
ATOM 784 N N . THR A 1 96 ? 7.720 10.224 -5.342 1.00 48.84 96 THR A N 1
ATOM 785 C CA . THR A 1 96 ? 8.273 10.949 -6.503 1.00 48.84 96 THR A CA 1
ATOM 786 C C . THR A 1 96 ? 9.810 11.049 -6.483 1.00 48.84 96 THR A C 1
ATOM 788 O O . THR A 1 96 ? 10.421 10.814 -7.527 1.00 48.84 96 THR A O 1
ATOM 791 N N . PRO A 1 97 ? 10.481 11.309 -5.343 1.00 52.81 97 PRO A N 1
ATOM 792 C CA . PRO A 1 97 ? 11.933 11.200 -5.230 1.00 52.81 97 PRO A CA 1
ATOM 793 C C . PRO A 1 97 ? 12.400 9.759 -4.970 1.00 52.81 97 PRO A C 1
ATOM 795 O O . PRO A 1 97 ? 13.544 9.581 -4.556 1.00 52.81 97 PRO A O 1
ATOM 798 N N . SER A 1 98 ? 11.540 8.744 -5.172 1.00 54.00 98 SER A N 1
ATOM 799 C CA . SER A 1 98 ? 11.818 7.355 -4.802 1.00 54.00 98 SER A CA 1
ATOM 800 C C . SER A 1 98 ? 13.217 6.958 -5.257 1.00 54.00 98 SER A C 1
ATOM 802 O O . SER A 1 98 ? 13.491 6.996 -6.468 1.00 54.00 98 SER A O 1
ATOM 804 N N . PRO A 1 99 ? 14.063 6.490 -4.317 1.00 64.69 99 PRO A N 1
ATOM 805 C CA . PRO A 1 99 ? 15.275 5.771 -4.648 1.00 64.69 99 PRO A CA 1
ATOM 806 C C . PRO A 1 99 ? 14.962 4.751 -5.732 1.00 64.69 99 PRO A C 1
ATOM 808 O O . PRO A 1 99 ? 13.881 4.144 -5.744 1.00 64.69 99 PRO A O 1
ATOM 811 N N . GLU A 1 100 ? 15.897 4.555 -6.653 1.00 72.56 100 GLU A N 1
ATOM 812 C CA . GLU A 1 100 ? 15.728 3.609 -7.751 1.00 72.56 100 GLU A CA 1
ATOM 813 C C . GLU A 1 100 ? 15.263 2.230 -7.252 1.00 72.56 100 GLU A C 1
ATOM 815 O O . GLU A 1 100 ? 14.515 1.527 -7.928 1.00 72.56 100 GLU A O 1
ATOM 820 N N . VAL A 1 101 ? 15.619 1.888 -6.012 1.00 74.44 101 VAL A N 1
ATOM 821 C CA . VAL A 1 101 ? 15.218 0.689 -5.272 1.00 74.44 101 VAL A CA 1
ATOM 822 C C . VAL A 1 101 ? 13.709 0.425 -5.242 1.00 74.44 101 VAL A C 1
ATOM 824 O O . VAL A 1 101 ? 13.327 -0.744 -5.300 1.00 74.44 101 VAL A O 1
ATOM 827 N N . TYR A 1 102 ? 12.843 1.443 -5.262 1.00 80.81 102 TYR A N 1
ATOM 828 C CA . TYR A 1 102 ? 11.383 1.243 -5.282 1.00 80.81 102 TYR A CA 1
ATOM 829 C C . TYR A 1 102 ? 10.720 1.604 -6.606 1.00 80.81 102 TYR A C 1
ATOM 831 O O . TYR A 1 102 ? 9.509 1.445 -6.733 1.00 80.81 102 TYR A O 1
ATOM 839 N N . GLN A 1 103 ? 11.475 2.030 -7.619 1.00 82.81 103 GLN A N 1
ATOM 840 C CA . GLN A 1 103 ? 10.906 2.274 -8.945 1.00 82.81 103 GLN A CA 1
ATOM 841 C C . GLN A 1 103 ? 10.474 0.960 -9.605 1.00 82.81 103 GLN A C 1
ATOM 843 O O . GLN A 1 103 ? 11.124 -0.084 -9.442 1.00 82.81 103 GLN A O 1
ATOM 848 N N . HIS A 1 104 ? 9.392 1.013 -10.380 1.00 83.62 104 HIS A N 1
ATOM 849 C CA . HIS A 1 104 ? 8.966 -0.119 -11.197 1.00 83.62 104 HIS A CA 1
ATOM 850 C C . HIS A 1 104 ? 10.101 -0.544 -12.154 1.00 83.62 104 HIS A C 1
ATOM 852 O O . HIS A 1 104 ? 10.781 0.323 -12.701 1.00 83.62 104 HIS A O 1
ATOM 858 N N . PRO A 1 105 ? 10.341 -1.848 -12.398 1.00 83.50 105 PRO A N 1
ATOM 859 C CA . PRO A 1 105 ? 11.401 -2.308 -13.304 1.00 83.50 105 PRO A CA 1
ATOM 860 C C . PRO A 1 105 ? 11.307 -1.767 -14.735 1.00 83.50 105 PRO A C 1
ATOM 862 O O . PRO A 1 105 ? 12.297 -1.769 -15.458 1.00 83.50 105 PRO A O 1
ATOM 865 N N . GLU A 1 106 ? 10.114 -1.341 -15.142 1.00 82.62 106 GLU A N 1
ATOM 866 C CA . GLU A 1 106 ? 9.828 -0.746 -16.454 1.00 82.62 106 GLU A CA 1
ATOM 867 C C . GLU A 1 106 ? 9.534 0.759 -16.361 1.00 82.62 106 GLU A C 1
ATOM 869 O O . GLU A 1 106 ? 8.931 1.338 -17.268 1.00 82.62 106 GLU A O 1
ATOM 874 N N . TYR A 1 107 ? 9.906 1.395 -15.248 1.00 82.31 107 TYR A N 1
ATOM 875 C CA . TYR A 1 107 ? 9.747 2.831 -15.059 1.00 82.31 107 TYR A CA 1
ATOM 876 C C . TYR A 1 107 ? 10.461 3.604 -16.177 1.00 82.31 107 TYR A C 1
ATOM 878 O O . TYR A 1 107 ? 11.577 3.273 -16.580 1.00 82.31 107 TYR A O 1
ATOM 886 N N . GLN A 1 108 ? 9.804 4.647 -16.684 1.00 78.12 108 GLN A N 1
ATOM 887 C CA . GLN A 1 108 ? 10.357 5.538 -17.700 1.00 78.12 108 GLN A CA 1
ATOM 888 C C . GLN A 1 108 ? 10.389 6.959 -17.148 1.00 78.12 108 GLN A C 1
ATOM 890 O O . GLN A 1 108 ? 9.347 7.536 -16.826 1.00 78.12 108 GLN A O 1
ATOM 895 N N . ALA A 1 109 ? 11.589 7.534 -17.066 1.00 74.69 109 ALA A N 1
ATOM 896 C CA . ALA A 1 109 ? 11.773 8.894 -16.581 1.00 74.69 109 ALA A CA 1
ATOM 897 C C . ALA A 1 109 ? 10.914 9.893 -17.381 1.00 74.69 109 ALA A C 1
ATOM 899 O O . ALA A 1 109 ? 10.882 9.865 -18.612 1.00 74.69 109 ALA A O 1
ATOM 900 N N . GLY A 1 110 ? 10.208 10.777 -16.669 1.00 72.56 110 GLY A N 1
ATOM 901 C CA . GLY A 1 110 ? 9.358 11.816 -17.264 1.00 72.56 110 GLY A CA 1
ATOM 902 C C . GLY A 1 110 ? 7.927 11.386 -17.608 1.00 72.56 110 GLY A C 1
ATOM 903 O O . GLY A 1 110 ? 7.142 12.232 -18.032 1.00 72.56 110 GLY A O 1
ATOM 904 N N . LYS A 1 111 ? 7.557 10.113 -17.403 1.00 76.25 111 LYS A N 1
ATOM 905 C CA . LYS A 1 111 ? 6.171 9.627 -17.531 1.00 76.25 111 LYS A CA 1
ATOM 906 C C . LYS A 1 111 ? 5.787 8.692 -16.374 1.00 76.25 111 LYS A C 1
ATOM 908 O O . LYS A 1 111 ? 5.572 7.503 -16.613 1.00 76.25 111 LYS A O 1
ATOM 913 N N . PRO A 1 112 ? 5.713 9.204 -15.132 1.00 75.81 112 PRO A N 1
ATOM 914 C CA . PRO A 1 112 ? 5.279 8.402 -13.998 1.00 75.81 112 PRO A CA 1
ATOM 915 C C . PRO A 1 112 ? 3.816 7.987 -14.169 1.00 75.81 112 PRO A C 1
ATOM 917 O O . PRO A 1 112 ? 2.936 8.819 -14.413 1.00 75.81 112 PRO A O 1
ATOM 920 N N . LEU A 1 113 ? 3.561 6.692 -14.032 1.00 83.50 113 LEU A N 1
ATOM 921 C CA . LEU A 1 113 ? 2.228 6.116 -14.020 1.00 83.50 113 LEU A CA 1
ATOM 922 C C . LEU A 1 113 ? 1.782 5.878 -12.582 1.00 83.50 113 LEU A C 1
ATOM 924 O O . LEU A 1 113 ? 2.573 5.612 -11.682 1.00 83.50 113 LEU A O 1
ATOM 928 N N . TRP A 1 114 ? 0.473 5.885 -12.361 1.00 83.56 114 TRP A N 1
ATOM 929 C CA . TRP A 1 114 ? -0.088 5.505 -11.064 1.00 83.56 114 TRP A CA 1
ATOM 930 C C . TRP A 1 114 ? 0.272 4.060 -10.676 1.00 83.56 114 TRP A C 1
ATOM 932 O O . TRP A 1 114 ? 0.402 3.759 -9.491 1.00 83.56 114 TRP A O 1
ATOM 942 N N . SER A 1 115 ? 0.490 3.177 -11.657 1.00 87.38 115 SER A N 1
ATOM 943 C CA . SER A 1 115 ? 1.000 1.819 -11.437 1.00 87.38 115 SER A CA 1
ATOM 944 C C . SER A 1 115 ? 2.414 1.799 -10.855 1.00 87.38 115 SER A C 1
ATOM 946 O O . SER A 1 115 ? 2.727 0.890 -10.090 1.00 87.38 115 SER A O 1
ATOM 948 N N . ASP A 1 116 ? 3.244 2.805 -11.153 1.00 85.88 116 ASP A N 1
ATOM 949 C CA . ASP A 1 116 ? 4.580 2.919 -10.565 1.00 85.88 116 ASP A CA 1
ATOM 950 C C . ASP A 1 116 ? 4.476 3.201 -9.061 1.00 85.88 116 ASP A C 1
ATOM 952 O O . ASP A 1 116 ? 5.201 2.600 -8.274 1.00 85.88 116 ASP A O 1
ATOM 956 N N . HIS A 1 117 ? 3.506 4.021 -8.637 1.00 83.25 117 HIS A N 1
ATOM 957 C CA . HIS A 1 117 ? 3.257 4.269 -7.212 1.00 83.25 117 HIS A CA 1
ATOM 958 C C . HIS A 1 117 ? 2.733 3.029 -6.494 1.00 83.25 117 HIS A C 1
ATOM 960 O O . HIS A 1 117 ? 3.158 2.738 -5.378 1.00 83.25 117 HIS A O 1
ATOM 966 N N . VAL A 1 118 ? 1.831 2.278 -7.136 1.00 89.88 118 VAL A N 1
ATOM 967 C CA . VAL A 1 118 ? 1.346 1.005 -6.589 1.00 89.88 118 VAL A CA 1
ATOM 968 C C . VAL A 1 118 ? 2.508 0.028 -6.418 1.00 89.88 118 VAL A C 1
ATOM 970 O O . VAL A 1 118 ? 2.621 -0.604 -5.371 1.00 89.88 118 VAL A O 1
ATOM 973 N N . TRP A 1 119 ? 3.409 -0.057 -7.399 1.00 91.44 119 TRP A N 1
ATOM 974 C CA . TRP A 1 119 ? 4.616 -0.867 -7.283 1.00 91.44 119 TRP A CA 1
ATOM 975 C C . TRP A 1 119 ? 5.486 -0.427 -6.104 1.00 91.44 119 TRP A C 1
ATOM 977 O O . TRP A 1 119 ? 5.820 -1.258 -5.261 1.00 91.44 119 TRP A O 1
ATOM 987 N N . SER A 1 120 ? 5.818 0.863 -6.003 1.00 88.25 120 SER A N 1
ATOM 988 C CA . SER A 1 120 ? 6.641 1.382 -4.907 1.00 88.25 120 SER A CA 1
ATOM 989 C C . SER A 1 120 ? 6.016 1.105 -3.542 1.00 88.25 120 SER A C 1
ATOM 991 O O . SER A 1 120 ? 6.710 0.628 -2.648 1.00 88.25 120 SER A O 1
ATOM 993 N N . LEU A 1 121 ? 4.702 1.309 -3.399 1.00 89.19 121 LEU A N 1
ATOM 994 C CA . LEU A 1 121 ? 3.974 0.980 -2.177 1.00 89.19 121 LEU A CA 1
ATOM 995 C C . LEU A 1 121 ? 4.113 -0.505 -1.829 1.00 89.19 121 LEU A C 1
ATOM 997 O O . LEU A 1 121 ? 4.446 -0.836 -0.694 1.00 89.19 121 LEU A O 1
ATOM 1001 N N . MET A 1 122 ? 3.894 -1.405 -2.792 1.00 93.25 122 MET A N 1
ATOM 1002 C CA . MET A 1 122 ? 4.030 -2.843 -2.549 1.00 93.25 122 MET A CA 1
ATOM 1003 C C . MET A 1 122 ? 5.457 -3.222 -2.147 1.00 93.25 122 MET A C 1
ATOM 1005 O O . MET A 1 122 ? 5.639 -4.052 -1.258 1.00 93.25 122 MET A O 1
ATOM 1009 N N . MET A 1 123 ? 6.477 -2.596 -2.739 1.00 90.44 123 MET A N 1
ATOM 1010 C CA . MET A 1 123 ? 7.865 -2.830 -2.340 1.00 90.44 123 MET A CA 1
ATOM 1011 C C . MET A 1 123 ? 8.126 -2.358 -0.904 1.00 90.44 123 MET A C 1
ATOM 1013 O O . MET A 1 123 ? 8.616 -3.154 -0.105 1.00 90.44 123 MET A O 1
ATOM 1017 N N . VAL A 1 124 ? 7.736 -1.133 -0.542 1.00 87.38 124 VAL A N 1
ATOM 1018 C CA . VAL A 1 124 ? 7.907 -0.588 0.820 1.00 87.38 124 VAL A CA 1
ATOM 1019 C C . VAL A 1 124 ? 7.186 -1.449 1.857 1.00 87.38 124 VAL A C 1
ATOM 1021 O O . VAL A 1 124 ? 7.785 -1.872 2.845 1.00 87.38 124 VAL A O 1
ATOM 1024 N N . LEU A 1 125 ? 5.916 -1.786 1.615 1.00 89.50 125 LEU A N 1
ATOM 1025 C CA . LEU A 1 125 ? 5.151 -2.641 2.523 1.00 89.50 125 LEU A CA 1
ATOM 1026 C C . LEU A 1 125 ? 5.784 -4.031 2.653 1.00 89.50 125 LEU A C 1
ATOM 1028 O O . LEU A 1 125 ? 5.782 -4.605 3.740 1.00 89.50 125 LEU A O 1
ATOM 1032 N N . SER A 1 126 ? 6.373 -4.565 1.577 1.00 90.38 126 SER A N 1
ATOM 1033 C CA . SER A 1 126 ? 7.074 -5.850 1.632 1.00 90.38 126 SER A CA 1
ATOM 1034 C C . SER A 1 126 ? 8.320 -5.802 2.519 1.00 90.38 126 SER A C 1
ATOM 1036 O O . SER A 1 126 ? 8.658 -6.803 3.151 1.00 90.38 126 SER A O 1
ATOM 1038 N N . GLU A 1 127 ? 9.015 -4.663 2.581 1.00 86.31 127 GLU A N 1
ATOM 1039 C CA . GLU A 1 127 ? 10.164 -4.473 3.467 1.00 86.31 127 GLU A CA 1
ATOM 1040 C C . GLU A 1 127 ? 9.747 -4.404 4.925 1.00 86.31 127 GLU A C 1
ATOM 1042 O O . GLU A 1 127 ? 10.367 -5.074 5.752 1.00 86.31 127 GLU A O 1
ATOM 1047 N N . ILE A 1 128 ? 8.671 -3.666 5.211 1.00 85.25 128 ILE A N 1
ATOM 1048 C CA . ILE A 1 128 ? 8.068 -3.581 6.544 1.00 85.25 128 ILE A CA 1
ATOM 1049 C C . ILE A 1 128 ? 7.634 -4.974 7.004 1.00 85.25 128 ILE A C 1
ATOM 1051 O O . ILE A 1 128 ? 8.003 -5.404 8.094 1.00 85.25 128 ILE A O 1
ATOM 1055 N N . ALA A 1 129 ? 6.918 -5.714 6.152 1.00 84.94 129 ALA A N 1
ATOM 1056 C CA . ALA A 1 129 ? 6.444 -7.055 6.470 1.00 84.94 129 ALA A CA 1
ATOM 1057 C C . ALA A 1 129 ? 7.603 -8.024 6.763 1.00 84.94 129 ALA A C 1
ATOM 1059 O O . ALA A 1 129 ? 7.521 -8.820 7.699 1.00 84.94 129 ALA A O 1
ATOM 1060 N N . GLU A 1 130 ? 8.691 -7.974 5.990 1.00 85.75 130 GLU A N 1
ATOM 1061 C CA . GLU A 1 130 ? 9.885 -8.801 6.227 1.00 85.75 130 GLU A CA 1
ATOM 1062 C C . GLU A 1 130 ? 10.797 -8.282 7.340 1.00 85.75 130 GLU A C 1
ATOM 1064 O O . GLU A 1 130 ? 11.728 -8.988 7.727 1.00 85.75 130 GLU A O 1
ATOM 1069 N N . TRP A 1 131 ? 10.578 -7.054 7.816 1.00 83.12 131 TRP A N 1
ATOM 1070 C CA . TRP A 1 131 ? 11.538 -6.314 8.632 1.00 83.12 131 TRP A CA 1
ATOM 1071 C C . TRP A 1 131 ? 12.955 -6.329 8.025 1.00 83.12 131 TRP A C 1
ATOM 1073 O O . TRP A 1 131 ? 13.970 -6.487 8.709 1.00 83.12 131 TRP A O 1
ATOM 1083 N N . LYS A 1 132 ? 13.024 -6.250 6.690 1.00 80.06 132 LYS A N 1
ATOM 1084 C CA . LYS A 1 132 ? 14.263 -6.421 5.926 1.00 80.06 132 LYS A CA 1
ATOM 1085 C C . LYS A 1 132 ? 14.247 -5.565 4.660 1.00 80.06 132 LYS A C 1
ATOM 1087 O O . LYS A 1 132 ? 13.529 -5.931 3.714 1.00 80.06 132 LYS A O 1
ATOM 1092 N N . PRO A 1 133 ? 15.077 -4.509 4.592 1.00 80.81 133 PRO A N 1
ATOM 1093 C CA . PRO A 1 133 ? 15.187 -3.693 3.394 1.00 80.81 133 PRO A CA 1
ATOM 1094 C C . PRO A 1 133 ? 15.833 -4.472 2.242 1.00 80.81 133 PRO A C 1
ATOM 1096 O O . PRO A 1 133 ? 16.560 -5.451 2.451 1.00 80.81 133 PRO A O 1
ATOM 1099 N N . LEU A 1 134 ? 15.572 -4.046 1.009 1.00 75.44 134 LEU A N 1
ATOM 1100 C CA . LEU A 1 134 ? 16.270 -4.523 -0.191 1.00 75.44 134 LEU A CA 1
ATOM 1101 C C . LEU A 1 134 ? 17.712 -4.006 -0.258 1.00 75.44 134 LEU A C 1
ATOM 1103 O O . LEU A 1 134 ? 18.578 -4.659 -0.854 1.00 75.44 134 LEU A O 1
ATOM 1107 N N . GLU A 1 135 ? 17.970 -2.869 0.391 1.00 66.62 135 GLU A N 1
ATOM 1108 C CA . GLU A 1 135 ? 19.274 -2.222 0.489 1.00 66.62 135 GLU A CA 1
ATOM 1109 C C . GLU A 1 135 ? 20.191 -2.937 1.486 1.00 66.62 135 GLU A C 1
ATOM 1111 O O . GLU A 1 135 ? 20.239 -2.662 2.682 1.00 66.62 135 GLU A O 1
ATOM 1116 N N . LYS A 1 136 ? 20.987 -3.854 0.947 1.00 55.38 136 LYS A N 1
ATOM 1117 C CA . LYS A 1 136 ? 22.356 -4.080 1.408 1.00 55.38 136 LYS A CA 1
ATOM 1118 C C . LYS A 1 136 ? 23.218 -4.076 0.157 1.00 55.38 136 LYS A C 1
ATOM 1120 O O . LYS A 1 136 ? 23.162 -5.042 -0.605 1.00 55.38 136 LYS A O 1
ATOM 1125 N N . GLU A 1 137 ? 23.874 -2.941 -0.081 1.00 59.25 137 GLU A N 1
ATOM 1126 C CA . GLU A 1 137 ? 24.927 -2.734 -1.085 1.00 59.25 137 GLU A CA 1
ATOM 1127 C C . GLU A 1 137 ? 24.575 -3.266 -2.480 1.00 59.25 137 GLU A C 1
ATOM 1129 O O . GLU A 1 137 ? 25.071 -4.303 -2.914 1.00 59.25 137 GLU A O 1
ATOM 1134 N N . ILE A 1 138 ? 23.678 -2.576 -3.184 1.00 61.44 138 ILE A N 1
ATOM 1135 C CA . ILE A 1 138 ? 23.356 -2.939 -4.565 1.00 61.44 138 ILE A CA 1
ATOM 1136 C C . ILE A 1 138 ? 24.379 -2.275 -5.484 1.00 61.44 138 ILE A C 1
ATOM 1138 O O . ILE A 1 138 ? 24.461 -1.050 -5.532 1.00 61.44 138 ILE A O 1
ATOM 1142 N N . GLN A 1 139 ? 25.176 -3.089 -6.175 1.00 62.09 139 GLN A N 1
ATOM 1143 C CA . GLN A 1 139 ? 26.277 -2.609 -7.015 1.00 62.09 139 GLN A CA 1
ATOM 1144 C C . GLN A 1 139 ? 25.864 -2.394 -8.481 1.00 62.09 139 GLN A C 1
ATOM 1146 O O . GLN A 1 139 ? 26.557 -1.677 -9.199 1.00 62.09 139 GLN A O 1
ATOM 1151 N N . ASP A 1 140 ? 24.745 -2.988 -8.923 1.00 79.69 140 ASP A N 1
ATOM 1152 C CA . ASP A 1 140 ? 24.273 -2.944 -10.315 1.00 79.69 140 ASP A CA 1
ATOM 1153 C C . ASP A 1 140 ? 22.730 -2.940 -10.433 1.00 79.69 140 ASP A C 1
ATOM 1155 O O . ASP A 1 140 ? 22.007 -3.581 -9.662 1.00 79.69 140 ASP A O 1
ATOM 1159 N N . HIS A 1 141 ? 22.219 -2.254 -11.458 1.00 78.88 141 HIS A N 1
ATOM 1160 C CA . HIS A 1 141 ? 20.804 -2.158 -11.823 1.00 78.88 141 HIS A CA 1
ATOM 1161 C C . HIS A 1 141 ? 20.172 -3.527 -12.121 1.00 78.88 141 HIS A C 1
ATOM 1163 O O . HIS A 1 141 ? 19.008 -3.769 -11.779 1.00 78.88 141 HIS A O 1
ATOM 1169 N N . ALA A 1 142 ? 20.917 -4.450 -12.743 1.00 83.94 142 ALA A N 1
ATOM 1170 C CA . ALA A 1 142 ? 20.414 -5.793 -13.034 1.00 83.94 142 ALA A CA 1
ATOM 1171 C C . ALA A 1 142 ? 20.189 -6.606 -11.748 1.00 83.94 142 ALA A C 1
ATOM 1173 O O . ALA A 1 142 ? 19.173 -7.296 -11.614 1.00 83.94 142 ALA A O 1
ATOM 1174 N N . GLU A 1 143 ? 21.095 -6.472 -10.777 1.00 84.88 143 GLU A N 1
ATOM 1175 C CA . GLU A 1 143 ? 20.951 -7.088 -9.460 1.00 84.88 143 GLU A CA 1
ATOM 1176 C C . GLU A 1 143 ? 19.742 -6.510 -8.717 1.00 84.88 143 GLU A 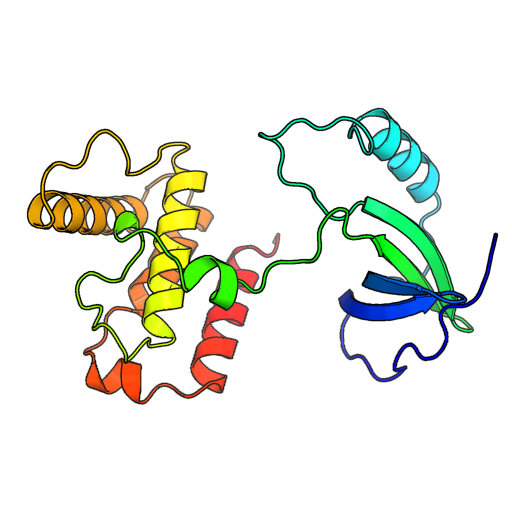C 1
ATOM 1178 O O . GLU A 1 143 ? 18.915 -7.271 -8.203 1.00 84.88 143 GLU A O 1
ATOM 1183 N N . LEU A 1 144 ? 19.580 -5.181 -8.725 1.00 83.12 144 LEU A N 1
ATOM 1184 C CA . LEU A 1 144 ? 18.414 -4.527 -8.131 1.00 83.12 144 LEU A CA 1
ATOM 1185 C C . LEU A 1 144 ? 17.110 -5.062 -8.731 1.00 83.12 144 LEU A C 1
ATOM 1187 O O . LEU A 1 144 ? 16.177 -5.412 -8.003 1.00 83.12 144 LEU A O 1
ATOM 1191 N N . ARG A 1 145 ? 17.048 -5.163 -10.064 1.00 86.69 145 ARG A N 1
ATOM 1192 C CA . ARG A 1 145 ? 15.889 -5.715 -10.773 1.00 86.69 145 ARG A CA 1
ATOM 1193 C C . ARG A 1 145 ? 15.611 -7.156 -10.354 1.00 86.69 145 ARG A C 1
ATOM 1195 O O . ARG A 1 145 ? 14.459 -7.493 -10.092 1.00 86.69 145 ARG A O 1
ATOM 1202 N N . SER A 1 146 ? 16.641 -7.993 -10.256 1.00 87.94 146 SER A N 1
ATOM 1203 C CA . SER A 1 146 ? 16.484 -9.382 -9.820 1.00 87.94 146 SER A CA 1
ATOM 1204 C C . SER A 1 146 ? 15.955 -9.470 -8.388 1.00 87.94 146 SER A C 1
ATOM 1206 O O . SER A 1 146 ? 15.021 -10.226 -8.129 1.00 87.94 146 SER A O 1
ATOM 1208 N N . ARG A 1 147 ? 16.494 -8.674 -7.455 1.00 87.75 147 ARG A N 1
ATOM 1209 C CA . ARG A 1 147 ? 16.049 -8.661 -6.050 1.00 87.75 147 ARG A CA 1
ATOM 1210 C C . ARG A 1 147 ? 14.602 -8.193 -5.905 1.00 87.75 147 ARG A C 1
ATOM 1212 O O . ARG A 1 147 ? 13.849 -8.779 -5.133 1.00 87.75 147 ARG A O 1
ATOM 1219 N N . LYS A 1 148 ? 14.198 -7.177 -6.671 1.00 89.88 148 LYS A N 1
ATOM 1220 C CA . LYS A 1 148 ? 12.807 -6.707 -6.763 1.00 89.88 148 LYS A CA 1
ATOM 1221 C C . LYS A 1 148 ? 11.851 -7.824 -7.185 1.00 89.88 148 LYS A C 1
ATOM 1223 O O . LYS A 1 148 ? 10.829 -8.047 -6.540 1.00 89.88 148 LYS A O 1
ATOM 1228 N N . LEU A 1 149 ? 12.195 -8.542 -8.255 1.00 91.94 149 LEU A N 1
ATOM 1229 C CA . LEU A 1 149 ? 11.379 -9.643 -8.769 1.00 91.94 149 LEU A CA 1
ATOM 1230 C C . LEU A 1 149 ? 11.333 -10.825 -7.795 1.00 91.94 149 LEU A C 1
ATOM 1232 O O . LEU A 1 149 ? 10.266 -11.403 -7.596 1.00 91.94 149 LEU A O 1
ATOM 1236 N N . GLU A 1 150 ? 12.450 -11.141 -7.140 1.00 91.88 150 GLU A N 1
ATOM 1237 C CA . GLU A 1 150 ? 12.493 -12.189 -6.120 1.00 91.88 150 GLU A CA 1
ATOM 1238 C C . GLU A 1 150 ? 11.666 -11.808 -4.889 1.00 91.88 150 GLU A C 1
ATOM 1240 O O . GLU A 1 150 ? 10.912 -12.632 -4.379 1.00 91.88 150 GLU A O 1
ATOM 1245 N N . ARG A 1 151 ? 11.714 -10.541 -4.452 1.00 92.12 151 ARG A N 1
ATOM 1246 C CA . ARG A 1 151 ? 10.843 -10.040 -3.382 1.00 92.12 151 ARG A CA 1
ATOM 1247 C C . ARG A 1 151 ? 9.376 -10.177 -3.762 1.00 92.12 151 ARG A C 1
ATOM 1249 O O . ARG A 1 151 ? 8.630 -10.749 -2.976 1.00 92.12 151 ARG A O 1
ATOM 1256 N N . LYS A 1 152 ? 8.975 -9.727 -4.959 1.00 94.38 152 LYS A N 1
ATOM 1257 C CA . LYS A 1 152 ? 7.609 -9.925 -5.474 1.00 94.38 152 LYS A CA 1
ATOM 1258 C C . LYS A 1 152 ? 7.222 -11.406 -5.407 1.00 94.38 152 LYS A C 1
ATOM 1260 O O . LYS A 1 152 ? 6.153 -11.733 -4.900 1.00 94.38 152 LYS A O 1
ATOM 1265 N N . ARG A 1 153 ? 8.079 -12.306 -5.898 1.00 93.44 153 ARG A N 1
ATOM 1266 C CA . ARG A 1 153 ? 7.816 -13.752 -5.907 1.00 93.44 153 ARG A CA 1
ATOM 1267 C C . ARG A 1 153 ? 7.651 -14.315 -4.497 1.00 93.44 153 ARG A C 1
ATOM 1269 O O . ARG A 1 153 ? 6.724 -15.083 -4.261 1.00 93.44 153 ARG A O 1
ATOM 1276 N N . LEU A 1 154 ? 8.520 -13.925 -3.568 1.00 93.50 154 LEU A N 1
ATOM 1277 C CA . LEU A 1 154 ? 8.451 -14.339 -2.169 1.00 93.50 154 LEU A CA 1
ATOM 1278 C C . LEU A 1 154 ? 7.117 -13.918 -1.549 1.00 93.50 154 LEU A C 1
ATOM 1280 O O . LEU A 1 154 ? 6.390 -14.765 -1.044 1.00 93.50 154 LEU A O 1
ATOM 1284 N N . VAL A 1 155 ? 6.768 -12.633 -1.648 1.00 92.81 155 VAL A N 1
ATOM 1285 C CA . VAL A 1 155 ? 5.585 -12.089 -0.961 1.00 92.81 155 VAL A CA 1
ATOM 1286 C C . VAL A 1 155 ? 4.254 -12.468 -1.602 1.00 92.81 155 VAL A C 1
ATOM 1288 O O . VAL A 1 155 ? 3.210 -12.360 -0.973 1.00 92.81 155 VAL A O 1
ATOM 1291 N N . THR A 1 156 ? 4.282 -12.948 -2.845 1.00 93.31 156 THR A N 1
ATOM 1292 C CA . THR A 1 156 ? 3.103 -13.501 -3.529 1.00 93.31 156 THR A CA 1
ATOM 1293 C C . THR A 1 156 ? 3.024 -15.025 -3.438 1.00 93.31 156 THR A C 1
ATOM 1295 O O . THR A 1 156 ? 2.053 -15.618 -3.914 1.00 93.31 156 THR A O 1
ATOM 1298 N N . SER A 1 157 ? 4.009 -15.683 -2.817 1.00 91.56 157 SER A N 1
ATOM 1299 C CA . SER A 1 157 ? 4.020 -17.139 -2.689 1.00 91.56 157 SER A CA 1
ATOM 1300 C C . SER A 1 157 ? 2.903 -17.627 -1.757 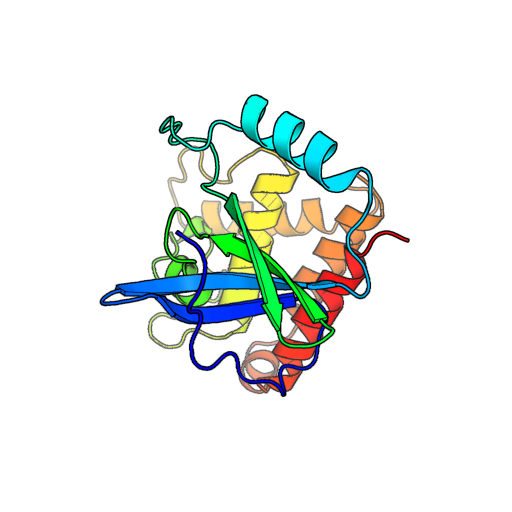1.00 91.56 157 SER A C 1
ATOM 1302 O O . SER A 1 157 ? 2.727 -17.077 -0.667 1.00 91.56 157 SER A O 1
ATOM 1304 N N . PRO A 1 158 ? 2.171 -18.693 -2.135 1.00 81.25 158 PRO A N 1
ATOM 1305 C CA . PRO A 1 158 ? 1.200 -19.324 -1.249 1.00 81.25 158 PRO A CA 1
ATOM 1306 C C . PRO A 1 158 ? 1.868 -19.779 0.057 1.00 81.25 158 PRO A C 1
ATOM 1308 O O . PRO A 1 158 ? 2.821 -20.555 0.027 1.00 81.25 158 PRO A O 1
ATOM 1311 N N . GLY A 1 159 ? 1.372 -19.295 1.198 1.00 80.69 159 GLY A N 1
ATOM 1312 C CA . GLY A 1 159 ? 1.899 -19.642 2.524 1.00 80.69 159 GLY A CA 1
ATOM 1313 C C . GLY A 1 159 ? 3.066 -18.780 3.014 1.00 80.69 159 GLY A C 1
ATOM 1314 O O . GLY A 1 159 ? 3.685 -19.124 4.020 1.00 80.69 159 GLY A O 1
ATOM 1315 N N . TRP A 1 160 ? 3.390 -17.675 2.337 1.00 87.62 160 TRP A N 1
ATOM 1316 C CA . TRP A 1 160 ? 4.305 -16.685 2.898 1.00 87.62 160 TRP A CA 1
ATOM 1317 C C . TRP A 1 160 ? 3.620 -15.902 4.031 1.00 87.62 160 TRP A C 1
ATOM 1319 O O . TRP A 1 160 ? 2.604 -15.252 3.812 1.00 87.62 160 TRP A O 1
ATOM 1329 N N . LYS A 1 161 ? 4.192 -15.972 5.243 1.00 86.00 161 LYS A N 1
ATOM 1330 C CA . LYS A 1 161 ? 3.609 -15.449 6.498 1.00 86.00 161 LYS A CA 1
ATOM 1331 C C . LYS A 1 161 ? 2.204 -16.017 6.752 1.00 86.00 161 LYS A C 1
ATOM 1333 O O . LYS A 1 161 ? 2.021 -17.231 6.690 1.00 86.00 161 LYS A O 1
ATOM 1338 N N . ASP A 1 162 ? 1.245 -15.178 7.124 1.00 86.19 162 ASP A N 1
ATOM 1339 C CA . ASP A 1 162 ? -0.151 -15.548 7.327 1.00 86.19 162 ASP A CA 1
ATOM 1340 C C . ASP A 1 162 ? -0.992 -15.322 6.057 1.00 86.19 162 ASP A C 1
ATOM 1342 O O . ASP A 1 162 ? -0.575 -14.653 5.109 1.00 86.19 162 ASP A O 1
ATOM 1346 N N . ALA A 1 163 ? -2.193 -15.905 6.043 1.00 83.69 163 ALA A N 1
AT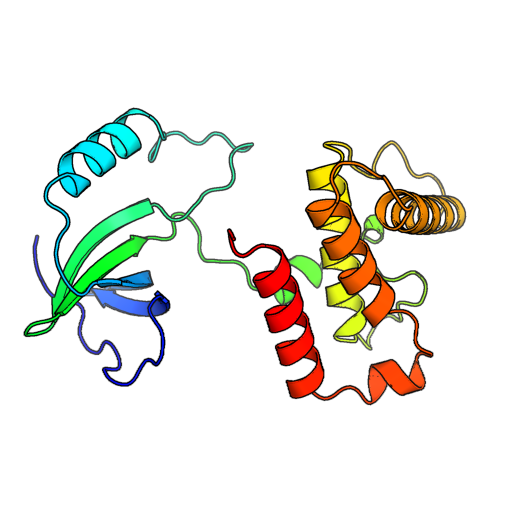OM 1347 C CA . ALA A 1 163 ? -3.075 -15.887 4.880 1.00 83.69 163 ALA A CA 1
ATOM 1348 C C . ALA A 1 163 ? -3.498 -14.468 4.463 1.00 83.69 163 ALA A C 1
ATOM 1350 O O . ALA A 1 163 ? -3.526 -14.188 3.267 1.00 83.69 163 ALA A O 1
ATOM 1351 N N . MET A 1 164 ? -3.773 -13.581 5.426 1.00 86.00 164 MET A N 1
ATOM 1352 C CA . MET A 1 164 ? -4.192 -12.203 5.155 1.00 86.00 164 MET A CA 1
ATOM 1353 C C . MET A 1 164 ? -3.048 -11.417 4.511 1.00 86.00 164 MET A C 1
ATOM 1355 O O . MET A 1 164 ? -3.234 -10.773 3.479 1.00 86.00 164 MET A O 1
ATOM 1359 N N . THR A 1 165 ? -1.843 -11.515 5.077 1.00 86.88 165 THR A N 1
ATOM 1360 C CA . THR A 1 165 ? -0.658 -10.846 4.537 1.00 86.88 165 THR A CA 1
ATOM 1361 C C . THR A 1 165 ? -0.338 -11.346 3.124 1.00 86.88 165 THR A C 1
ATOM 1363 O O . THR A 1 165 ? -0.123 -10.534 2.225 1.00 86.88 165 THR A O 1
ATOM 1366 N N . ALA A 1 166 ? -0.358 -12.661 2.880 1.00 87.50 166 ALA A N 1
ATOM 1367 C CA . ALA A 1 166 ? -0.134 -13.210 1.540 1.00 87.50 166 ALA A CA 1
ATOM 1368 C C . ALA A 1 166 ? -1.190 -12.730 0.526 1.00 87.50 166 ALA A C 1
ATOM 1370 O O . ALA A 1 166 ? -0.839 -12.320 -0.582 1.00 87.50 166 ALA A O 1
ATOM 1371 N N . GLU A 1 167 ? -2.473 -12.742 0.904 1.00 91.50 167 GLU A N 1
ATOM 1372 C CA . GLU A 1 167 ? -3.577 -12.288 0.052 1.00 91.50 167 GLU A CA 1
ATOM 1373 C C . GLU A 1 167 ? -3.449 -10.798 -0.297 1.00 91.50 167 GLU A C 1
ATOM 1375 O O . GLU A 1 167 ? -3.629 -10.420 -1.456 1.00 91.50 167 GLU A O 1
ATOM 1380 N N . PHE A 1 168 ? -3.042 -9.962 0.664 1.00 93.44 168 PHE A N 1
ATOM 1381 C CA . PHE A 1 168 ? -2.798 -8.536 0.449 1.00 93.44 168 PHE A CA 1
ATOM 1382 C C . PHE A 1 168 ? -1.779 -8.288 -0.672 1.00 93.44 168 PHE A C 1
ATOM 1384 O O . PHE A 1 168 ? -2.048 -7.534 -1.612 1.00 93.44 168 PHE A O 1
ATOM 1391 N N . PHE A 1 169 ? -0.619 -8.949 -0.623 1.00 95.19 169 PHE A N 1
ATOM 1392 C CA . PHE A 1 169 ? 0.410 -8.767 -1.650 1.00 95.19 169 PHE A CA 1
ATOM 1393 C C . PHE A 1 169 ? 0.055 -9.443 -2.974 1.00 95.19 169 PHE A C 1
ATOM 1395 O O . PHE A 1 169 ? 0.398 -8.909 -4.030 1.00 95.19 169 PHE A O 1
ATOM 1402 N N . GLN A 1 170 ? -0.651 -10.576 -2.956 1.00 95.12 170 GLN A N 1
ATOM 1403 C CA . GLN A 1 170 ? -1.176 -11.198 -4.176 1.00 95.12 170 GLN A CA 1
ATOM 1404 C C . GLN A 1 170 ? -2.169 -10.278 -4.889 1.00 95.12 170 GLN A C 1
ATOM 1406 O O . GLN A 1 170 ? -2.062 -10.091 -6.101 1.00 95.12 170 GLN A O 1
ATOM 1411 N N . PHE A 1 171 ? -3.084 -9.646 -4.151 1.00 94.94 171 PHE A N 1
ATOM 1412 C CA . PHE A 1 171 ? -4.001 -8.650 -4.699 1.00 94.94 171 PHE A CA 1
ATOM 1413 C C . PHE A 1 171 ? -3.242 -7.427 -5.236 1.00 94.94 171 PHE A C 1
ATOM 1415 O O . PHE A 1 171 ? -3.456 -7.003 -6.375 1.00 94.94 171 PHE A O 1
ATOM 1422 N N . GLY A 1 172 ? -2.310 -6.902 -4.437 1.00 94.62 172 GLY A N 1
ATOM 1423 C CA . GLY A 1 172 ? -1.472 -5.753 -4.762 1.00 94.62 172 GLY A CA 1
ATOM 1424 C C . GLY A 1 172 ? -0.659 -5.927 -6.043 1.00 94.62 172 GLY A C 1
ATOM 1425 O O . GLY A 1 172 ? -0.811 -5.168 -7.001 1.00 94.62 172 GLY A O 1
ATOM 1426 N N . PHE A 1 173 ? 0.185 -6.958 -6.093 1.00 95.25 173 PHE A N 1
ATOM 1427 C CA . PHE A 1 173 ? 1.006 -7.245 -7.268 1.00 95.25 173 PHE A CA 1
ATOM 1428 C C . PHE A 1 173 ? 0.197 -7.809 -8.437 1.00 95.25 173 PHE A C 1
ATOM 1430 O O . PHE A 1 173 ? 0.555 -7.540 -9.581 1.00 95.25 173 PHE A O 1
ATOM 1437 N N . GLY A 1 174 ? -0.894 -8.536 -8.186 1.00 93.69 174 GLY A N 1
ATOM 1438 C CA . GLY A 1 174 ? -1.789 -9.040 -9.229 1.00 93.69 174 GLY A CA 1
ATOM 1439 C C . GLY A 1 174 ? -2.479 -7.919 -10.012 1.00 93.69 174 GLY A C 1
ATOM 1440 O O . GLY A 1 174 ? -2.691 -8.044 -11.219 1.00 93.69 174 GLY A O 1
ATOM 1441 N N . PHE A 1 175 ? -2.756 -6.777 -9.371 1.00 93.06 175 PHE A N 1
ATOM 1442 C CA . PHE A 1 175 ? -3.243 -5.575 -10.058 1.00 93.06 175 PHE A CA 1
ATOM 1443 C C . PHE A 1 175 ? -2.255 -5.053 -11.115 1.00 93.06 175 PHE A C 1
ATOM 1445 O O . PHE A 1 175 ? -2.680 -4.515 -12.140 1.00 93.06 175 PHE A O 1
ATOM 1452 N N . LEU A 1 176 ? -0.953 -5.252 -10.881 1.00 91.44 176 LEU A N 1
ATOM 1453 C CA . LEU A 1 176 ? 0.137 -4.841 -11.765 1.00 91.44 176 LEU A CA 1
ATOM 1454 C C . LEU A 1 176 ? 0.457 -5.865 -12.863 1.00 91.44 176 LEU A C 1
ATOM 1456 O O . LEU A 1 176 ? 1.236 -5.560 -13.759 1.00 91.44 176 LEU A O 1
ATOM 1460 N N . GLU A 1 177 ? -0.124 -7.070 -12.838 1.00 89.25 177 GLU A N 1
ATOM 1461 C CA . GLU A 1 177 ? 0.088 -8.101 -13.868 1.00 89.25 177 GLU A CA 1
ATOM 1462 C C . GLU A 1 177 ? -0.756 -7.833 -15.119 1.00 89.25 177 GLU A C 1
ATOM 1464 O O . GLU A 1 177 ? -1.669 -8.583 -15.491 1.00 89.25 177 GLU A O 1
ATOM 1469 N N . LYS A 1 178 ? -0.455 -6.701 -15.754 1.00 88.50 178 LYS A N 1
ATOM 1470 C CA . LYS A 1 178 ? -1.018 -6.231 -17.016 1.00 88.50 178 LYS A CA 1
ATOM 1471 C C . LYS A 1 178 ? 0.095 -5.654 -17.875 1.00 88.50 178 LYS A C 1
ATOM 1473 O O . LYS A 1 178 ? 1.136 -5.246 -17.368 1.00 88.50 178 LYS A O 1
ATOM 1478 N N . ASP A 1 179 ? -0.130 -5.631 -19.181 1.00 86.06 179 ASP A N 1
ATOM 147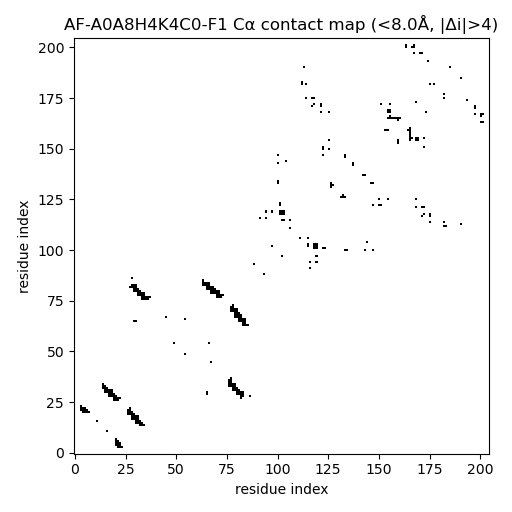9 C CA . ASP A 1 179 ? 0.747 -4.906 -20.087 1.00 86.06 179 ASP A CA 1
ATOM 1480 C C . ASP A 1 179 ? 0.683 -3.397 -19.806 1.00 86.06 179 ASP A C 1
ATOM 1482 O O . ASP A 1 179 ? -0.303 -2.869 -19.281 1.00 86.06 179 ASP A O 1
ATOM 1486 N N . ARG A 1 180 ? 1.753 -2.696 -20.184 1.00 82.50 180 ARG A N 1
ATOM 1487 C CA . ARG A 1 180 ? 1.886 -1.260 -19.949 1.00 82.50 180 ARG A CA 1
ATOM 1488 C C . ARG A 1 180 ? 0.740 -0.451 -20.562 1.00 82.50 180 ARG A C 1
ATOM 1490 O O . ARG A 1 180 ? 0.242 0.441 -19.886 1.00 82.50 180 ARG A O 1
ATOM 1497 N N . SER A 1 181 ? 0.296 -0.767 -21.782 1.00 86.12 181 SER A N 1
ATOM 1498 C CA . SER A 1 181 ? -0.825 -0.055 -22.420 1.00 86.12 181 SER A CA 1
ATOM 1499 C C . SER A 1 181 ? -2.096 -0.133 -21.578 1.00 86.12 181 SER A C 1
ATOM 1501 O O . SER A 1 181 ? -2.732 0.885 -21.327 1.00 86.12 181 SER A O 1
ATOM 1503 N N . THR A 1 182 ? -2.415 -1.313 -21.045 1.00 88.19 182 THR A N 1
ATOM 1504 C CA . THR A 1 182 ? -3.555 -1.489 -20.142 1.00 88.19 182 THR A CA 1
ATOM 1505 C C . THR A 1 182 ? -3.413 -0.656 -18.863 1.00 88.19 182 THR A C 1
ATOM 1507 O O . THR A 1 182 ? -4.390 -0.062 -18.407 1.00 88.19 182 THR A O 1
ATOM 1510 N N . LEU A 1 183 ? -2.215 -0.592 -18.269 1.00 87.31 183 LEU A N 1
ATOM 1511 C CA . LEU A 1 183 ? -1.970 0.200 -17.055 1.00 87.31 183 LEU A CA 1
ATOM 1512 C C . LEU A 1 183 ? -2.041 1.713 -17.312 1.00 87.31 183 LEU A C 1
ATOM 1514 O O . LEU A 1 183 ? -2.492 2.456 -16.442 1.00 87.31 183 LEU A O 1
ATOM 1518 N N . GLU A 1 184 ? -1.632 2.168 -18.497 1.00 86.69 184 GLU A N 1
ATOM 1519 C CA . GLU A 1 184 ? -1.717 3.572 -18.921 1.00 86.69 184 GLU A CA 1
ATOM 1520 C C . GLU A 1 184 ? -3.171 4.035 -19.115 1.00 86.69 184 GLU A C 1
ATOM 1522 O O . GLU A 1 184 ? -3.495 5.190 -18.838 1.00 86.69 184 GLU A O 1
ATOM 1527 N N . GLU A 1 185 ? -4.064 3.133 -19.524 1.00 89.44 185 GLU A N 1
ATOM 1528 C CA . GLU A 1 185 ? -5.494 3.412 -19.714 1.00 89.44 185 GLU A CA 1
ATOM 1529 C C . GLU A 1 185 ? -6.309 3.389 -18.409 1.00 89.44 185 GLU A C 1
ATOM 1531 O O . GLU A 1 185 ? -7.500 3.730 -18.396 1.00 89.44 185 GLU A O 1
ATOM 1536 N N . TYR A 1 186 ? -5.707 2.992 -17.284 1.00 87.38 186 TYR A N 1
ATOM 1537 C CA . TYR A 1 186 ? -6.418 2.937 -16.013 1.00 87.38 186 TYR A CA 1
ATOM 1538 C C . TYR A 1 186 ? -6.827 4.328 -15.532 1.00 87.38 186 TYR A C 1
ATOM 1540 O O . TYR A 1 186 ? -6.015 5.198 -15.224 1.00 87.38 186 TYR A O 1
ATOM 1548 N N . SER A 1 187 ? -8.138 4.509 -15.387 1.00 83.75 187 SER A N 1
ATOM 1549 C CA . SER A 1 187 ? -8.704 5.731 -14.834 1.00 83.75 187 SER A CA 1
ATOM 1550 C C . SER A 1 187 ? -8.432 5.862 -13.336 1.00 83.75 187 SER A C 1
ATOM 1552 O O . SER A 1 187 ? -8.244 4.879 -12.615 1.00 83.75 187 SER A O 1
ATOM 1554 N N . HIS A 1 188 ? -8.531 7.091 -12.831 1.00 78.44 188 HIS A N 1
ATOM 1555 C CA . HIS A 1 188 ? -8.448 7.377 -11.398 1.00 78.44 188 HIS A CA 1
ATOM 1556 C C . HIS A 1 188 ? -9.415 6.516 -10.559 1.00 78.44 188 HIS A C 1
ATOM 1558 O O . HIS A 1 188 ? -9.067 6.034 -9.485 1.00 78.44 188 HIS A O 1
ATOM 1564 N N . TRP A 1 189 ? -10.614 6.236 -11.083 1.00 77.06 189 TRP A N 1
ATOM 1565 C CA . TRP A 1 189 ? -11.596 5.370 -10.426 1.00 77.06 189 TRP A CA 1
ATOM 1566 C C . TRP A 1 189 ? -11.110 3.923 -10.255 1.00 77.06 189 TRP A C 1
ATOM 1568 O O . TRP A 1 189 ? -11.398 3.285 -9.241 1.00 77.06 189 TRP A O 1
ATOM 1578 N N . LYS A 1 190 ? -10.353 3.401 -11.228 1.00 84.44 190 LYS A N 1
ATOM 1579 C CA . LYS A 1 190 ? -9.758 2.061 -11.159 1.00 84.44 190 LYS A CA 1
ATOM 1580 C C . LYS A 1 190 ? -8.751 1.977 -10.010 1.00 84.44 190 LYS A C 1
ATOM 1582 O O . LYS A 1 190 ? -8.812 1.027 -9.234 1.00 84.44 190 LYS A O 1
ATOM 1587 N N . PHE A 1 191 ? -7.896 2.992 -9.867 1.00 82.38 191 PHE A N 1
ATOM 1588 C CA . PHE A 1 191 ? -6.935 3.088 -8.765 1.00 82.38 191 PHE A CA 1
ATOM 1589 C C . PHE A 1 191 ? -7.615 3.296 -7.414 1.00 82.38 191 PHE A C 1
ATOM 1591 O O . PHE A 1 191 ? -7.247 2.632 -6.450 1.00 82.38 191 PHE A O 1
ATOM 1598 N N . LYS A 1 192 ? -8.662 4.127 -7.336 1.00 82.12 192 LYS A N 1
ATOM 1599 C CA . LYS A 1 192 ? -9.453 4.252 -6.105 1.00 82.12 192 LYS A CA 1
ATOM 1600 C C . LYS A 1 192 ? -10.000 2.894 -5.661 1.00 82.12 192 LYS A C 1
ATOM 1602 O O . LYS A 1 192 ? -9.798 2.502 -4.520 1.00 82.12 192 LYS A O 1
ATOM 1607 N N . ARG A 1 193 ? -10.646 2.146 -6.565 1.00 83.81 193 ARG A N 1
ATOM 1608 C CA . ARG A 1 193 ? -11.178 0.810 -6.239 1.00 83.81 193 ARG A CA 1
ATOM 1609 C C . ARG A 1 193 ? -10.096 -0.186 -5.841 1.00 83.81 193 ARG A C 1
ATOM 1611 O O . ARG A 1 193 ? -10.369 -1.069 -5.036 1.00 83.81 193 ARG A O 1
ATOM 1618 N N . PHE A 1 194 ? -8.905 -0.063 -6.417 1.00 90.12 194 PHE A N 1
ATOM 1619 C CA . PHE A 1 194 ? -7.752 -0.850 -6.006 1.00 90.12 194 PHE A CA 1
ATOM 1620 C C . PHE A 1 194 ? -7.375 -0.565 -4.545 1.00 90.12 194 PHE A C 1
ATOM 1622 O O . PHE A 1 194 ? -7.316 -1.502 -3.755 1.00 90.12 194 PHE A O 1
ATOM 1629 N N . TYR A 1 195 ? -7.212 0.705 -4.161 1.00 86.75 195 TYR A N 1
ATOM 1630 C CA . TYR A 1 195 ? -6.907 1.069 -2.773 1.00 86.75 195 TYR A CA 1
ATOM 1631 C C . TYR A 1 195 ? -8.042 0.711 -1.807 1.00 86.75 195 TYR A C 1
ATOM 1633 O O . TYR A 1 195 ? -7.774 0.142 -0.754 1.00 86.75 195 TYR A O 1
ATOM 1641 N N . ASP A 1 196 ? -9.305 0.942 -2.187 1.00 83.19 196 ASP A N 1
ATOM 1642 C CA . ASP A 1 196 ? -10.466 0.498 -1.403 1.00 83.19 196 ASP A CA 1
ATOM 1643 C C . ASP A 1 196 ? -10.423 -1.030 -1.173 1.00 83.19 196 ASP A C 1
ATOM 1645 O O . ASP A 1 196 ? -10.796 -1.512 -0.108 1.00 83.19 196 ASP A O 1
ATOM 1649 N N . GLY A 1 197 ? -9.981 -1.801 -2.175 1.00 86.75 197 GLY A N 1
ATOM 1650 C CA . GLY A 1 197 ? -9.808 -3.252 -2.086 1.00 86.75 197 GLY A CA 1
ATOM 1651 C C . GLY A 1 197 ? -8.675 -3.666 -1.148 1.00 86.75 197 GLY A C 1
ATOM 1652 O O . GLY A 1 197 ? -8.883 -4.543 -0.317 1.00 86.75 197 GLY A O 1
ATOM 1653 N N . LEU A 1 198 ? -7.517 -3.002 -1.228 1.00 89.12 198 LEU A N 1
ATOM 1654 C CA . LEU A 1 198 ? -6.401 -3.233 -0.304 1.00 89.12 198 LEU A CA 1
ATOM 1655 C C . LEU A 1 198 ? -6.801 -2.962 1.149 1.00 89.12 198 LEU A C 1
ATOM 1657 O O . LEU A 1 198 ? -6.511 -3.780 2.014 1.00 89.12 198 LEU A O 1
ATOM 1661 N N . CYS A 1 199 ? -7.487 -1.847 1.419 1.00 85.50 199 CYS A N 1
ATOM 1662 C CA . CYS A 1 199 ? -7.933 -1.516 2.774 1.00 85.50 199 CYS A CA 1
ATOM 1663 C C . CYS A 1 199 ? -8.903 -2.568 3.323 1.00 85.50 199 CYS A C 1
ATOM 1665 O O . CYS A 1 199 ? -8.746 -2.996 4.458 1.00 85.50 199 CYS A O 1
ATOM 1667 N N . LYS A 1 200 ? -9.839 -3.055 2.499 1.00 85.88 200 LYS A N 1
ATOM 1668 C CA . LYS A 1 200 ? -10.783 -4.110 2.903 1.00 85.88 200 LYS A CA 1
ATOM 1669 C C . LYS A 1 200 ? -10.111 -5.422 3.300 1.00 85.88 200 LYS A C 1
ATOM 1671 O O . LYS A 1 200 ? -10.658 -6.136 4.127 1.00 85.88 200 LYS A O 1
ATOM 1676 N N . LEU A 1 201 ? -8.958 -5.753 2.716 1.00 86.69 201 LEU A N 1
ATOM 1677 C CA . LEU A 1 201 ? -8.192 -6.942 3.111 1.00 86.69 201 LEU A CA 1
ATOM 1678 C C . LEU A 1 201 ? -7.545 -6.791 4.495 1.00 86.69 201 LEU A C 1
ATOM 1680 O O . LEU A 1 201 ? -7.197 -7.793 5.111 1.00 86.69 201 LEU A O 1
ATOM 1684 N N . LEU A 1 202 ? -7.380 -5.555 4.973 1.00 81.25 202 LEU A N 1
ATOM 1685 C CA . LEU A 1 202 ? -6.820 -5.234 6.287 1.00 81.25 202 LEU A CA 1
ATOM 1686 C C . LEU A 1 202 ? -7.895 -4.941 7.342 1.00 81.25 202 LEU A C 1
ATOM 1688 O O . LEU A 1 202 ? -7.557 -4.784 8.517 1.00 81.25 202 LEU A O 1
ATOM 1692 N N . ASP A 1 203 ? -9.167 -4.841 6.945 1.00 77.50 203 ASP A N 1
ATOM 1693 C CA . ASP A 1 203 ? -10.256 -4.613 7.887 1.00 77.50 203 ASP A CA 1
ATOM 1694 C C . ASP A 1 203 ? -10.380 -5.835 8.820 1.00 77.50 203 ASP A C 1
ATOM 1696 O O . ASP A 1 203 ? -10.460 -6.973 8.344 1.00 77.50 203 ASP A O 1
ATOM 1700 N N . PRO A 1 204 ? -10.380 -5.639 10.152 1.00 61.00 204 PRO A N 1
ATOM 1701 C CA . PRO A 1 204 ? -10.566 -6.739 11.087 1.00 61.00 204 PRO A CA 1
ATOM 1702 C C . PRO A 1 204 ? -11.949 -7.376 10.885 1.00 61.00 204 PRO A C 1
ATOM 1704 O O . PRO A 1 204 ? -12.953 -6.665 10.813 1.00 61.00 204 PRO A O 1
ATOM 1707 N N . LEU A 1 205 ? -11.966 -8.712 10.784 1.00 51.78 205 LEU A N 1
ATOM 1708 C CA . LEU A 1 205 ? -13.176 -9.540 10.674 1.00 51.78 205 LEU A CA 1
ATOM 1709 C C . LEU A 1 205 ? -14.127 -9.363 11.865 1.00 51.78 205 LEU A C 1
ATOM 1711 O O . LEU A 1 205 ? -13.632 -9.309 13.015 1.00 51.78 205 LEU A O 1
#

Sequence (205 aa):
MPDWIDNVDSNLEGPRYIATWPSGEHTFSGLIEWMTARPETLEQCLAAVRERLPTDENRPEEARTLVFDHFFNYGPRIALVYKYVEQPIDLRDAITPSPEVYQHPEYQAGKPLWSDHVWSLMMVLSEIAEWKPLEKEIQDHAELRSRKLERKRLVTSPGWKDAMTAEFFQFGFGFLEKDRSTLEEYSHWKFKRFYDGLCKLLDPL

Radius of gyration: 20.66 Å; Cα contacts (8 Å, |Δi|>4): 192; chains: 1; bounding box: 51×53×53 Å

Solvent-accessible surface area (backbone atoms only — not comparable to full-atom values): 12655 Å² total; per-residue (Å²): 136,82,87,56,75,60,80,72,72,90,80,67,87,67,58,62,49,78,48,72,34,45,48,83,99,41,78,45,55,30,40,40,33,61,39,92,67,84,62,91,60,47,65,61,52,49,52,52,45,59,74,69,46,75,88,83,65,91,52,92,88,55,82,75,53,74,39,83,69,50,78,45,76,60,87,92,38,40,25,46,34,24,36,49,78,52,81,84,72,52,67,66,68,64,49,69,75,45,57,76,90,40,51,38,94,81,66,48,91,96,60,87,48,75,64,37,53,54,42,25,50,54,49,53,53,51,22,63,74,65,75,46,70,88,81,68,85,77,90,46,72,67,58,49,49,50,53,53,52,50,50,52,52,51,46,48,31,92,78,35,81,52,71,59,61,18,49,47,41,36,54,56,55,53,72,62,74,58,57,68,70,64,60,71,69,55,48,73,68,56,55,49,54,49,53,56,50,56,52,58,62,68,53,84,129

Organism: NCBI:txid78861

Foldseek 3Di:
DDDDFPDPPPPDPDQKDWDWTDDPPDIFTWMKGKDQDDDPCVVVVLVVCPVPDPQDDDPVPDDQDWRFDDWDDDPNIIITITGGPDPDQDLCNVCVVPDPLQADLPDDPPDDFPLRSLSSVLQVVLCVVVVHHLDDDDPDPVVSVVSSVVSLCLLCDPPNPDPLSNVLSVLSVVVVPDDPVVRRPDDPVNVVVSVVVSVVSVDDD

Secondary structure (DSSP, 8-state):
-----TT--TT--SSEEEEEEEETTEEEEEEEEEESS--TTHHHHHHHHHHHS-SSS--TTS---EEEEEEEEETTEEEEEEEESSPPPPHHHHHTT--GGGS-TT--TT---HHHHHHHHHHHHHHHHHT--S-S----HHHHHHHHHHHHHHHTSTTSSSHHHHHHHHHHHHHT-S-HHHHHT--HHHHHHHHHHHHHHHS--

Mean predicted aligned error: 15.05 Å

pLDDT: mean 72.94, std 15.18, range [30.19, 95.25]

Nearest PDB structures (foldseek):
  7o7i-assembly1_A  TM=3.320E-01  e=4.002E-02  Homo sapiens
  2i0e-assembly2_B  TM=3.387E-01  e=7.202E-02  Homo sapiens
  3iw4-assembly1_A  TM=3.338E-01  e=2.333E-01  Homo sapiens
  2i0e-assembly1_A  TM=2.980E-01  e=2.624E-01  Homo sapiens
  3llt-assembly1_A  TM=2.862E-01  e=3.733E-01  Plasmodium falciparum 3D7